Protein AF-A0A9D1A6Y8-F1 (afdb_monomer_lite)

Organism: NCBI:txid2840709

Sequence (270 aa):
MTCIKCGKEIPEGELFCASCSLNLQTEAEERLGTVRPPAPSGRMQKPVPVRRTPPQPMGPQVQANGGKRGLKTALVVVSLLLAASLGFLAWQYGNILVEKNRLRTQENNLLVRAEEADAMQQQIDDLTQELDDAEQLLAARAENIQQLEKQLSGSQSSQNQSEYDLSTAQGQLDQLTEENRQLLTMTEELEEQVEALEAEKKTLEEALLATKPYVEKANFMDDYVVFVEDDGTGLYHSYDCEHFTKSKFWAYSRRLAEANGYHPCPLCGN

Radius of gyration: 76.7 Å; chains: 1; bounding box: 152×42×202 Å

Foldseek 3Di:
DAAPVPRHDDPPPDNHDPVGVVVPVVVVVVPPDDDDDDDDDDDDDDDDDDDDDDDDDDDDDDDDDDDDDVPPVVVVVVVVVVVVVVVVVVVVVVVVVVVVVVVVVVVVVVVVVVVVVVVVVVVVVVVVVVVVVVVVVVVVVVVVVVVVVVVVVVVVVVVVVVVVVVVVVVVVVVVVVVVVVVVVVVVVVVVVVVVVVVVVVVVVVVVVVVCVVVVVVVVVCQVFKWKDAPPPPLETAGPPQPPPPVPHIDIDTPVVSVVVPGYYDPRRDD

Secondary structure (DSSP, 8-state):
-B-TTT--B--TT-SS-TTTGGGGSTTSSTTS--PPPPPPP----------------------------TTHHHHHHHHHHHHHHHHHHHHHHHHHHHHHHHHHHHHHHHHHHHHHHHHHHHHHHHHHHHHHHHHHHHHHHHHHHHHHHHHHHHHHHHHHHHHHHHHHHHHHHHHHHHHHHHHHHHHHHHHHHHHHHHHHHHHHHHHHHHHHHHHHHHHHHHHHEEEEESSSS-EEE-TT-TT---SSEEEEEHHHHHHTT-EE-TTS--

Structure (mmCIF, N/CA/C/O backbone):
data_AF-A0A9D1A6Y8-F1
#
_entry.id   AF-A0A9D1A6Y8-F1
#
loop_
_atom_site.group_PDB
_atom_site.id
_atom_site.type_symbol
_atom_site.label_atom_id
_atom_site.label_alt_id
_atom_site.label_comp_id
_atom_site.label_asym_id
_atom_site.label_entity_id
_atom_site.label_seq_id
_atom_site.pdbx_PDB_ins_code
_atom_site.Cartn_x
_atom_site.Cartn_y
_atom_site.Cartn_z
_atom_site.occupancy
_atom_site.B_iso_or_equiv
_atom_site.auth_seq_id
_atom_site.auth_comp_id
_atom_site.auth_asym_id
_atom_site.auth_atom_id
_atom_site.pdbx_PDB_model_num
ATOM 1 N N . MET A 1 1 ? 29.319 -0.675 -0.642 1.00 72.56 1 MET A N 1
ATOM 2 C CA . MET A 1 1 ? 28.903 -0.086 -1.941 1.00 72.56 1 MET A CA 1
ATOM 3 C C . MET A 1 1 ? 29.258 -1.065 -3.056 1.00 72.56 1 MET A C 1
ATOM 5 O O . MET A 1 1 ? 30.269 -1.747 -2.934 1.00 72.56 1 MET A O 1
ATOM 9 N N . THR A 1 2 ? 28.447 -1.183 -4.108 1.00 81.25 2 THR A N 1
ATOM 10 C CA . THR A 1 2 ? 28.694 -2.108 -5.233 1.00 81.25 2 THR A CA 1
ATOM 11 C C . THR A 1 2 ? 29.114 -1.356 -6.489 1.00 81.25 2 THR A C 1
ATOM 13 O O . THR A 1 2 ? 28.626 -0.261 -6.761 1.00 81.25 2 THR A O 1
ATOM 16 N N . CYS A 1 3 ? 29.995 -1.956 -7.286 1.00 84.00 3 CYS A N 1
ATOM 17 C CA . CYS A 1 3 ? 30.458 -1.391 -8.545 1.00 84.00 3 CYS A CA 1
ATOM 18 C C . CYS A 1 3 ? 29.301 -1.162 -9.513 1.00 84.00 3 CYS A C 1
ATOM 20 O O . CYS A 1 3 ? 28.639 -2.118 -9.907 1.00 84.00 3 CYS A O 1
ATOM 22 N N . ILE A 1 4 ? 29.141 0.069 -9.997 1.00 82.75 4 ILE A N 1
ATOM 23 C CA . ILE A 1 4 ? 28.090 0.421 -10.966 1.00 82.75 4 ILE A CA 1
ATOM 24 C C . ILE A 1 4 ? 28.231 -0.379 -12.274 1.00 82.75 4 ILE A C 1
ATOM 26 O O . ILE A 1 4 ? 27.243 -0.676 -12.936 1.00 82.75 4 ILE A O 1
ATOM 30 N N . LYS A 1 5 ? 29.459 -0.768 -12.642 1.00 77.44 5 LYS A N 1
ATOM 31 C CA . LYS A 1 5 ? 29.743 -1.440 -13.918 1.00 77.44 5 LYS A CA 1
ATOM 32 C C . LYS A 1 5 ? 29.666 -2.969 -13.858 1.00 77.44 5 LYS A C 1
ATOM 34 O O . LYS A 1 5 ? 29.402 -3.595 -14.876 1.00 77.44 5 LYS A O 1
ATOM 39 N N . CYS A 1 6 ? 29.931 -3.585 -12.704 1.00 84.25 6 CYS A N 1
ATOM 40 C CA . CYS A 1 6 ? 30.026 -5.051 -12.605 1.00 84.25 6 CYS A CA 1
ATOM 41 C C . CYS A 1 6 ? 29.417 -5.671 -11.338 1.00 84.25 6 CYS A C 1
ATOM 43 O O . CYS A 1 6 ? 29.507 -6.881 -11.158 1.00 84.25 6 CYS A O 1
ATOM 45 N N . GLY A 1 7 ? 28.844 -4.868 -10.439 1.00 79.75 7 GLY A N 1
ATOM 46 C CA . GLY A 1 7 ? 28.152 -5.340 -9.236 1.00 79.75 7 GLY A CA 1
ATOM 47 C C . GLY A 1 7 ? 29.036 -5.872 -8.101 1.00 79.75 7 GLY A C 1
ATOM 48 O O . GLY A 1 7 ? 28.505 -6.216 -7.053 1.00 79.75 7 GLY A O 1
ATOM 49 N N . LYS A 1 8 ? 30.368 -5.931 -8.254 1.00 84.50 8 LYS A N 1
ATOM 50 C CA . LYS A 1 8 ? 31.280 -6.389 -7.185 1.00 84.50 8 LYS A CA 1
ATOM 51 C C . LYS A 1 8 ? 31.321 -5.417 -6.002 1.00 84.50 8 LYS A C 1
ATOM 53 O O . LYS A 1 8 ? 31.232 -4.210 -6.212 1.00 84.50 8 LYS A O 1
ATOM 58 N N . GLU A 1 9 ? 31.500 -5.928 -4.785 1.00 79.88 9 GLU A N 1
ATOM 59 C CA . GLU A 1 9 ? 31.657 -5.107 -3.576 1.00 79.88 9 GLU A CA 1
ATOM 60 C C . GLU A 1 9 ? 32.962 -4.292 -3.610 1.00 79.88 9 GLU A C 1
ATOM 62 O O . GLU A 1 9 ? 34.019 -4.808 -3.978 1.00 79.88 9 GLU A O 1
ATOM 67 N N . ILE A 1 10 ? 32.872 -3.005 -3.255 1.00 83.19 10 ILE A N 1
ATOM 68 C CA . ILE A 1 10 ? 33.982 -2.040 -3.239 1.00 83.19 10 ILE A CA 1
ATOM 69 C C . ILE A 1 10 ? 34.050 -1.372 -1.850 1.00 83.19 10 ILE A C 1
ATOM 71 O O . ILE A 1 10 ? 32.989 -1.126 -1.254 1.00 83.19 10 ILE A O 1
ATOM 75 N N . PRO A 1 11 ? 35.260 -1.060 -1.331 1.00 76.69 11 PRO A N 1
ATOM 76 C CA . PRO A 1 11 ? 35.442 -0.232 -0.137 1.00 76.69 11 PRO A CA 1
ATOM 77 C C . PRO A 1 11 ? 34.700 1.113 -0.207 1.00 76.69 11 PRO A C 1
ATOM 79 O O . PRO A 1 11 ? 34.485 1.683 -1.279 1.00 76.69 11 PRO A O 1
ATOM 82 N N . GLU A 1 12 ? 34.285 1.619 0.957 1.00 57.88 12 GLU A N 1
ATOM 83 C CA . GLU A 1 12 ? 33.521 2.864 1.055 1.00 57.88 12 GLU A CA 1
ATOM 84 C C . GLU A 1 12 ? 34.327 4.062 0.536 1.00 57.88 12 GLU A C 1
ATOM 86 O O . GLU A 1 12 ? 35.437 4.324 0.993 1.00 57.88 12 GLU A O 1
ATOM 91 N N . GLY A 1 13 ? 33.753 4.783 -0.434 1.00 67.44 13 GLY A N 1
ATOM 92 C CA . GLY A 1 13 ? 34.361 5.959 -1.068 1.00 67.44 13 GLY A CA 1
ATOM 93 C C . GLY A 1 13 ? 34.680 5.803 -2.559 1.00 67.44 13 GLY A C 1
ATOM 94 O O . GLY A 1 13 ? 34.916 6.811 -3.220 1.00 67.44 13 GLY A O 1
ATOM 95 N N . GLU A 1 14 ? 34.627 4.590 -3.121 1.00 72.19 14 GLU A N 1
ATOM 96 C CA . GLU A 1 14 ? 34.902 4.349 -4.545 1.00 72.19 14 GLU A CA 1
ATOM 97 C C . GLU A 1 14 ? 33.660 3.888 -5.333 1.00 72.19 14 GLU A C 1
ATOM 99 O O . GLU A 1 14 ? 32.894 3.026 -4.905 1.00 72.19 14 GLU A O 1
ATOM 104 N N . LEU A 1 15 ? 33.468 4.472 -6.523 1.00 78.44 15 LEU A N 1
ATOM 105 C CA . LEU A 1 15 ? 32.332 4.204 -7.424 1.00 78.44 15 LEU A CA 1
ATOM 106 C C . LEU A 1 15 ? 32.574 3.001 -8.364 1.00 78.44 15 LEU A C 1
ATOM 108 O O . LEU A 1 15 ? 31.627 2.407 -8.890 1.00 78.44 15 LEU A O 1
ATOM 112 N N . PHE A 1 16 ? 33.839 2.622 -8.580 1.00 80.25 16 PHE A N 1
ATOM 113 C CA . PHE A 1 16 ? 34.255 1.571 -9.515 1.00 80.25 16 PHE A CA 1
ATOM 114 C C . PHE A 1 16 ? 35.294 0.642 -8.880 1.00 80.25 16 PHE A C 1
ATOM 116 O O . PHE A 1 16 ? 36.129 1.094 -8.111 1.00 80.25 16 PHE A O 1
ATOM 123 N N . CYS A 1 17 ? 35.267 -0.655 -9.208 1.00 82.00 17 CYS A N 1
ATOM 124 C CA . CYS A 1 17 ? 36.274 -1.597 -8.716 1.00 82.00 17 CYS A CA 1
ATOM 125 C C . CYS A 1 17 ? 37.598 -1.431 -9.479 1.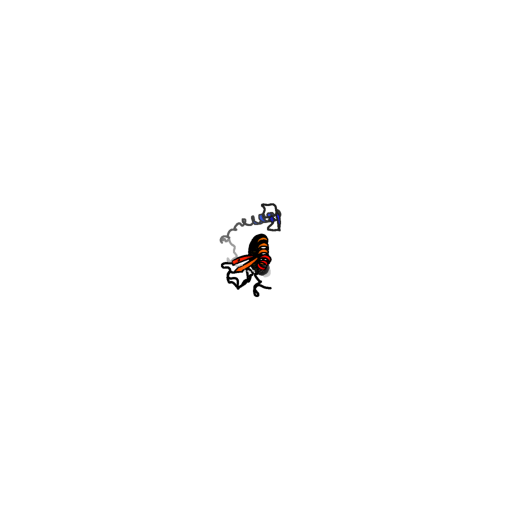00 82.00 17 CYS A C 1
ATOM 127 O O . CYS A 1 17 ? 37.599 -0.962 -10.619 1.00 82.00 17 CYS A O 1
ATOM 129 N N . ALA A 1 18 ? 38.705 -1.911 -8.906 1.00 76.25 18 ALA A N 1
ATOM 130 C CA . ALA A 1 18 ? 40.055 -1.784 -9.475 1.00 76.25 18 ALA A CA 1
ATOM 131 C C . ALA A 1 18 ? 40.195 -2.267 -10.937 1.00 76.25 18 ALA A C 1
ATOM 133 O O . ALA A 1 18 ? 41.008 -1.749 -11.692 1.00 76.25 18 ALA A O 1
ATOM 134 N N . SER A 1 19 ? 39.391 -3.245 -11.365 1.00 72.25 19 SER A N 1
ATOM 135 C CA . SER A 1 19 ? 39.379 -3.716 -12.757 1.00 72.25 19 SER A CA 1
ATOM 136 C C . SER A 1 19 ? 38.554 -2.838 -13.703 1.00 72.25 19 SER A C 1
ATOM 138 O O . SER A 1 19 ? 38.794 -2.839 -14.904 1.00 72.25 19 SER A O 1
ATOM 140 N N . CYS A 1 20 ? 37.560 -2.109 -13.189 1.00 76.38 20 CYS A N 1
ATOM 141 C CA . CYS A 1 20 ? 36.699 -1.237 -13.989 1.00 76.38 20 CYS A CA 1
ATOM 142 C C . CYS A 1 20 ? 37.224 0.203 -14.071 1.00 76.38 20 CYS A C 1
ATOM 144 O O . CYS A 1 20 ? 36.849 0.908 -15.005 1.00 76.38 20 CYS A O 1
ATOM 146 N N . SER A 1 21 ? 38.081 0.629 -13.136 1.00 69.75 21 SER A N 1
ATOM 147 C CA . SER A 1 21 ? 38.689 1.967 -13.116 1.00 69.75 21 SER A CA 1
ATOM 148 C C . SER A 1 21 ? 39.774 2.168 -14.184 1.00 69.75 21 SER A C 1
ATOM 150 O O . SER A 1 21 ? 40.004 3.295 -14.612 1.00 69.75 21 SER A O 1
ATOM 152 N N . LEU A 1 22 ? 40.394 1.086 -14.669 1.00 63.50 22 LEU A N 1
ATOM 153 C CA . LEU A 1 22 ? 41.470 1.128 -15.671 1.00 63.50 22 LEU A CA 1
ATOM 154 C C . LEU A 1 22 ? 40.996 1.491 -17.090 1.00 63.50 22 LEU A C 1
ATOM 156 O O . LEU A 1 22 ? 41.785 2.002 -17.876 1.00 63.50 22 LEU A O 1
ATOM 160 N N . ASN A 1 23 ? 39.713 1.297 -17.415 1.00 54.09 23 ASN A N 1
ATOM 161 C CA . ASN A 1 23 ? 39.194 1.564 -18.765 1.00 54.09 23 ASN A CA 1
ATOM 162 C C . ASN A 1 23 ? 38.826 3.034 -19.023 1.00 54.09 23 ASN A C 1
ATOM 164 O O . ASN A 1 23 ? 38.431 3.355 -20.137 1.00 54.09 23 ASN A O 1
ATOM 168 N N . LEU A 1 24 ? 38.934 3.920 -18.026 1.00 54.88 24 LEU A N 1
ATOM 169 C CA . LEU A 1 24 ? 38.580 5.336 -18.192 1.00 54.88 24 LEU A CA 1
ATOM 170 C C . LEU A 1 24 ? 39.755 6.195 -18.693 1.00 54.88 24 LEU A C 1
ATOM 172 O O . LEU A 1 24 ? 39.541 7.289 -19.204 1.00 54.88 24 LEU A O 1
ATOM 176 N N . GLN A 1 25 ? 40.999 5.720 -18.559 1.00 46.22 25 GLN A N 1
ATOM 177 C CA . GLN A 1 25 ? 42.181 6.508 -18.936 1.00 46.22 25 GLN A CA 1
ATOM 178 C C . GLN A 1 25 ? 42.476 6.482 -20.442 1.00 46.22 25 GLN A C 1
ATOM 180 O O . GLN A 1 25 ? 43.056 7.429 -20.960 1.00 46.22 25 GLN A O 1
ATOM 185 N N . THR A 1 26 ? 42.019 5.461 -21.168 1.00 42.62 26 THR A N 1
ATOM 186 C CA . THR A 1 26 ? 42.240 5.336 -22.619 1.00 42.62 26 THR A CA 1
ATOM 187 C C . THR A 1 26 ? 41.384 6.281 -23.468 1.00 42.62 26 THR A C 1
ATOM 189 O O . THR A 1 26 ? 41.735 6.543 -24.610 1.00 42.62 26 THR A O 1
ATOM 192 N N . GLU A 1 27 ? 40.302 6.848 -22.929 1.00 45.50 27 GLU A N 1
ATOM 193 C CA . GLU A 1 27 ? 39.380 7.706 -23.697 1.00 45.50 27 GLU A CA 1
ATOM 194 C C . GLU A 1 27 ? 39.743 9.206 -23.640 1.00 45.50 27 GLU A C 1
ATOM 196 O O . GLU A 1 27 ? 39.161 10.020 -24.361 1.00 45.50 27 GLU A O 1
ATOM 201 N N . ALA A 1 28 ? 40.717 9.594 -22.805 1.00 42.94 28 ALA A N 1
ATOM 202 C CA . ALA A 1 28 ? 41.120 10.991 -22.615 1.00 42.94 28 ALA A CA 1
ATOM 203 C C . ALA A 1 28 ? 42.283 11.444 -23.523 1.00 42.94 28 ALA A C 1
ATOM 205 O O . ALA A 1 28 ? 42.447 12.645 -23.738 1.00 42.94 28 ALA A O 1
ATOM 206 N N . GLU A 1 29 ? 43.062 10.519 -24.093 1.00 43.41 29 GLU A N 1
ATOM 207 C CA . GLU A 1 29 ? 44.228 10.845 -24.936 1.00 43.41 29 GLU A CA 1
ATOM 208 C C . GLU A 1 29 ? 43.894 10.991 -26.434 1.00 43.41 29 GLU A C 1
ATOM 210 O O . GLU A 1 29 ? 44.663 11.582 -27.188 1.00 43.41 29 GLU A O 1
ATOM 215 N N . GLU A 1 30 ? 42.707 10.557 -26.871 1.00 42.97 30 GLU A N 1
ATOM 216 C CA . GLU A 1 30 ? 42.299 10.616 -28.286 1.00 42.97 30 GLU A CA 1
ATOM 217 C C . GLU A 1 30 ? 41.628 11.949 -28.682 1.00 42.97 30 GLU A C 1
ATOM 219 O O . GLU A 1 30 ? 41.371 12.212 -29.855 1.00 42.97 30 GLU A O 1
ATOM 224 N N . ARG A 1 31 ? 41.372 12.852 -27.721 1.00 43.22 31 ARG A N 1
ATOM 225 C CA . ARG A 1 31 ? 40.643 14.115 -27.963 1.00 43.22 31 ARG A CA 1
ATOM 226 C C . ARG A 1 31 ? 41.502 15.377 -28.098 1.00 43.22 31 ARG A C 1
ATOM 228 O O . ARG A 1 31 ? 40.950 16.476 -28.080 1.00 43.22 31 ARG A O 1
ATOM 235 N N . LEU A 1 32 ? 42.822 15.265 -28.276 1.00 45.09 32 LEU A N 1
ATOM 236 C CA . LEU A 1 32 ? 43.685 16.449 -28.464 1.00 45.09 32 LEU A CA 1
ATOM 237 C C . LEU A 1 32 ? 44.792 16.330 -29.524 1.00 45.09 32 LEU A C 1
ATOM 239 O O . LEU A 1 32 ? 45.680 17.180 -29.584 1.00 45.09 32 LEU A O 1
ATOM 243 N N . GLY A 1 33 ? 44.714 15.344 -30.417 1.00 42.31 33 GLY A N 1
ATOM 244 C CA . GLY A 1 33 ? 45.694 15.156 -31.486 1.00 42.31 33 GLY A CA 1
ATOM 245 C C . GLY A 1 33 ? 45.064 15.057 -32.868 1.00 42.31 33 GLY A C 1
ATOM 246 O O . GLY A 1 33 ? 44.920 13.963 -33.395 1.00 42.31 33 GLY A O 1
ATOM 247 N N . THR A 1 34 ? 44.742 16.181 -33.512 1.00 38.50 34 THR A N 1
ATOM 248 C CA . THR A 1 34 ? 44.677 16.195 -34.985 1.00 38.50 34 THR A CA 1
ATOM 249 C C . THR A 1 34 ? 45.055 17.560 -35.545 1.00 38.50 34 THR A C 1
ATOM 251 O O . THR A 1 34 ? 44.300 18.530 -35.573 1.00 38.50 34 THR A O 1
ATOM 254 N N . VAL A 1 35 ? 46.315 17.599 -35.964 1.00 41.66 35 VAL A N 1
ATOM 255 C CA . VAL A 1 35 ? 46.981 18.646 -36.725 1.00 41.66 35 VAL A CA 1
ATOM 256 C C . VAL A 1 35 ? 46.295 18.808 -38.085 1.00 41.66 35 VAL A C 1
ATOM 258 O O . VAL A 1 35 ? 46.087 17.846 -38.818 1.00 41.66 35 VAL A O 1
ATOM 261 N N . ARG A 1 36 ? 45.970 20.054 -38.428 1.00 44.84 36 ARG A N 1
ATOM 262 C CA . ARG A 1 36 ? 45.424 20.488 -39.720 1.00 44.84 36 ARG A CA 1
ATOM 263 C C . ARG A 1 36 ? 46.500 20.393 -40.821 1.00 44.84 36 ARG A C 1
ATOM 265 O O . ARG A 1 36 ? 47.538 21.037 -40.660 1.00 44.84 36 ARG A O 1
ATOM 272 N N . PRO A 1 37 ? 46.283 19.692 -41.950 1.00 48.97 37 PRO A N 1
ATOM 273 C CA . PRO A 1 37 ? 47.176 19.797 -43.102 1.00 48.97 37 PRO A CA 1
ATOM 274 C C . PRO A 1 37 ? 46.839 21.037 -43.962 1.00 48.97 37 PRO A C 1
ATOM 276 O O . PRO A 1 37 ? 45.685 21.485 -43.981 1.00 48.97 37 PRO A O 1
ATOM 279 N N . PRO A 1 38 ? 47.829 21.643 -44.649 1.00 49.75 38 PRO A N 1
ATOM 280 C CA . PRO A 1 38 ? 47.650 22.892 -45.381 1.00 49.75 38 PRO A CA 1
ATOM 281 C C . PRO A 1 38 ? 47.111 22.678 -46.805 1.00 49.75 38 PRO A C 1
ATOM 283 O O . PRO A 1 38 ? 47.282 21.627 -47.417 1.00 49.75 38 PRO A O 1
ATOM 286 N N . ALA A 1 39 ? 46.475 23.727 -47.331 1.00 48.09 39 ALA A N 1
ATOM 287 C CA . ALA A 1 39 ? 45.922 23.804 -48.681 1.00 48.09 39 ALA A CA 1
ATOM 288 C C . ALA A 1 39 ? 47.003 23.705 -49.781 1.00 48.09 39 ALA A C 1
ATOM 290 O O . ALA A 1 39 ? 48.105 24.228 -49.592 1.00 48.09 39 ALA A O 1
ATOM 291 N N . PRO A 1 40 ? 46.698 23.130 -50.961 1.00 49.47 40 PRO A N 1
ATOM 292 C CA . PRO A 1 40 ? 47.615 23.163 -52.090 1.00 49.47 40 PRO A CA 1
ATOM 293 C C . PRO A 1 40 ? 47.524 24.486 -52.865 1.00 49.47 40 PRO A C 1
ATOM 295 O O . PRO A 1 40 ? 46.464 24.936 -53.305 1.00 49.47 40 PRO A O 1
ATOM 298 N N . SER A 1 41 ? 48.696 25.089 -53.031 1.00 44.81 41 SER A N 1
ATOM 299 C CA . SER A 1 41 ? 48.961 26.341 -53.728 1.00 44.81 41 SER A CA 1
ATOM 300 C C . SER A 1 41 ? 48.949 26.196 -55.255 1.00 44.81 41 SER A C 1
ATOM 302 O O . SER A 1 41 ? 49.571 25.302 -55.817 1.00 44.81 41 SER A O 1
ATOM 304 N N . GLY A 1 42 ? 48.277 27.149 -55.904 1.00 34.78 42 GLY A N 1
ATOM 305 C CA . GLY A 1 42 ? 48.742 27.946 -57.050 1.00 34.78 42 GLY A CA 1
ATOM 306 C C . GLY A 1 42 ? 49.591 27.313 -58.166 1.00 34.78 42 GLY A C 1
ATOM 307 O O . GLY A 1 42 ? 50.754 26.972 -57.989 1.00 34.78 42 GLY A O 1
ATOM 308 N N . ARG A 1 43 ? 49.016 27.346 -59.376 1.00 43.31 43 ARG A N 1
ATOM 309 C CA . ARG A 1 43 ? 49.659 27.217 -60.699 1.00 43.31 43 ARG A CA 1
ATOM 310 C C . ARG A 1 43 ? 50.839 28.182 -60.938 1.00 43.31 43 ARG A C 1
ATOM 312 O O . ARG A 1 43 ? 50.878 29.274 -60.384 1.00 43.31 43 ARG A O 1
ATOM 319 N N . MET A 1 44 ? 51.603 27.820 -61.986 1.00 36.41 44 MET A N 1
ATOM 320 C CA . MET A 1 44 ? 52.663 28.524 -62.750 1.00 36.41 44 MET A CA 1
ATOM 321 C C . MET A 1 44 ? 54.061 27.990 -62.383 1.00 36.41 44 MET A C 1
ATOM 323 O O . MET A 1 44 ? 54.393 27.900 -61.215 1.00 36.41 44 MET A O 1
ATOM 327 N N . GLN A 1 45 ? 54.930 27.586 -63.319 1.00 36.72 45 GLN A N 1
ATOM 328 C CA . GLN A 1 45 ? 55.498 28.406 -64.397 1.00 36.72 45 GLN A CA 1
ATOM 329 C C . GLN A 1 45 ? 56.066 27.571 -65.582 1.00 36.72 45 GLN A C 1
ATOM 331 O O . GLN A 1 45 ? 56.420 26.405 -65.445 1.00 36.72 45 GLN A O 1
ATOM 336 N N . LYS A 1 46 ? 56.151 28.250 -66.740 1.00 40.41 46 LYS A N 1
ATOM 337 C CA . LYS A 1 46 ? 56.938 28.015 -67.987 1.00 40.41 46 LYS A CA 1
ATOM 338 C C . LYS A 1 46 ? 58.426 27.660 -67.691 1.00 40.41 46 LYS A C 1
ATOM 340 O O . LYS A 1 46 ? 58.853 28.066 -66.615 1.00 40.41 46 LYS A O 1
ATOM 345 N N . PRO A 1 47 ? 59.265 27.058 -68.590 1.00 39.56 47 PRO A N 1
ATOM 346 C CA . PRO A 1 47 ? 59.562 27.582 -69.942 1.00 39.56 47 PRO A CA 1
ATOM 347 C C . PRO A 1 47 ? 60.038 26.594 -71.052 1.00 39.56 47 PRO A C 1
ATOM 349 O O . PRO A 1 47 ? 60.255 25.406 -70.858 1.00 39.56 47 PRO A O 1
ATOM 352 N N . VAL A 1 48 ? 60.188 27.173 -72.250 1.00 42.62 48 VAL A N 1
ATOM 353 C CA . VAL A 1 48 ? 60.799 26.691 -73.515 1.00 42.62 48 VAL A CA 1
ATOM 354 C C . VAL A 1 48 ? 62.268 26.252 -73.302 1.00 42.62 48 VAL A C 1
ATOM 356 O O . VAL A 1 48 ? 62.923 26.857 -72.453 1.00 42.62 48 VAL A O 1
ATOM 359 N N . PRO A 1 49 ? 62.835 25.273 -74.056 1.00 44.47 49 PRO A N 1
ATOM 360 C CA . PRO A 1 49 ? 63.796 25.662 -75.108 1.00 44.47 49 PRO A CA 1
ATOM 361 C C . PRO A 1 49 ? 63.922 24.739 -76.361 1.00 44.47 49 PRO A C 1
ATOM 363 O O . PRO A 1 49 ? 64.039 23.527 -76.272 1.00 44.47 49 PRO A O 1
ATOM 366 N N . VAL A 1 50 ? 64.033 25.392 -77.532 1.00 34.97 50 VAL A N 1
ATOM 367 C CA . VAL A 1 50 ? 65.171 25.307 -78.491 1.00 34.97 50 VAL A CA 1
ATOM 368 C C . VAL A 1 50 ? 65.365 24.043 -79.375 1.00 34.97 50 VAL A C 1
ATOM 370 O O . VAL A 1 50 ? 65.972 23.061 -78.978 1.00 34.97 50 VAL A O 1
ATOM 373 N N . ARG A 1 51 ? 65.063 24.249 -80.677 1.00 31.31 51 ARG A N 1
ATOM 374 C CA . ARG A 1 51 ? 65.945 24.079 -81.872 1.00 31.31 51 ARG A CA 1
ATOM 375 C C . ARG A 1 51 ? 66.324 22.654 -82.328 1.00 31.31 51 ARG A C 1
ATOM 377 O O . ARG A 1 51 ? 67.073 21.961 -81.656 1.00 31.31 51 ARG A O 1
ATOM 384 N N . ARG A 1 52 ? 66.044 22.349 -83.605 1.00 32.84 52 ARG A N 1
ATOM 385 C CA . ARG A 1 52 ? 67.004 22.373 -84.744 1.00 32.84 52 ARG A CA 1
ATOM 386 C C . ARG A 1 52 ? 66.337 21.834 -86.025 1.00 32.84 52 ARG A C 1
ATOM 388 O O . ARG A 1 52 ? 65.929 20.686 -86.089 1.00 32.84 52 ARG A O 1
ATOM 395 N N . THR A 1 53 ? 66.257 22.692 -87.039 1.00 37.41 53 THR A N 1
ATOM 396 C CA . THR A 1 53 ? 66.242 22.351 -88.479 1.00 37.41 53 THR A CA 1
ATOM 397 C C . THR A 1 53 ? 67.652 21.867 -88.910 1.00 37.41 53 THR A C 1
ATOM 399 O O . THR A 1 53 ? 68.548 21.934 -88.058 1.00 37.41 53 THR A O 1
ATOM 402 N N . PRO A 1 54 ? 67.957 21.466 -90.175 1.00 47.34 54 PRO A N 1
ATOM 403 C CA . PRO A 1 54 ? 67.173 21.474 -91.433 1.00 47.34 54 PRO A CA 1
ATOM 404 C C . PRO A 1 54 ? 67.339 20.147 -92.257 1.00 47.34 54 PRO A C 1
ATOM 406 O O . PRO A 1 54 ? 67.855 19.182 -91.692 1.00 47.34 54 PRO A O 1
ATOM 409 N N . PRO A 1 55 ? 66.929 20.036 -93.552 1.00 40.44 55 PRO A N 1
ATOM 410 C CA . PRO A 1 55 ? 67.730 20.606 -94.657 1.00 40.44 55 PRO A CA 1
ATOM 411 C C . PRO A 1 55 ? 66.975 21.178 -95.891 1.00 40.44 55 PRO A C 1
ATOM 413 O O . PRO A 1 55 ? 65.994 20.611 -96.354 1.00 40.44 55 PRO A O 1
ATOM 416 N N . GLN A 1 56 ? 67.621 22.209 -96.475 1.00 45.69 56 GLN A N 1
ATOM 417 C CA . GLN A 1 56 ? 67.841 22.498 -97.918 1.00 45.69 56 GLN A CA 1
ATOM 418 C C . GLN A 1 56 ? 66.664 23.045 -98.764 1.00 45.69 56 GLN A C 1
ATOM 420 O O . GLN A 1 56 ? 65.526 22.699 -98.470 1.00 45.69 56 GLN A O 1
ATOM 425 N N . PRO A 1 57 ? 66.890 23.891 -99.812 1.00 48.75 57 PRO A N 1
ATOM 426 C CA . PRO A 1 57 ? 67.953 23.730 -100.824 1.00 48.75 57 PRO A CA 1
ATOM 427 C C . PRO A 1 57 ? 68.531 25.021 -101.470 1.00 48.75 57 PRO A C 1
ATOM 429 O O . PRO A 1 57 ? 68.168 26.136 -101.120 1.00 48.75 57 PRO A O 1
ATOM 432 N N . MET A 1 58 ? 69.387 24.796 -102.478 1.00 30.75 58 MET A N 1
ATOM 433 C CA . MET A 1 58 ? 69.717 25.634 -103.650 1.00 30.75 58 MET A CA 1
ATOM 434 C C . MET A 1 58 ? 71.153 26.162 -103.737 1.00 30.75 58 MET A C 1
ATOM 436 O O . MET A 1 58 ? 71.599 26.989 -102.951 1.00 30.75 58 MET A O 1
ATOM 440 N N . GLY A 1 59 ? 71.824 25.743 -104.812 1.00 31.81 59 GLY A N 1
ATOM 441 C CA . GLY A 1 59 ? 72.971 26.431 -105.396 1.00 31.81 59 GLY A CA 1
ATOM 442 C C . GLY A 1 59 ? 73.681 25.557 -106.440 1.00 31.81 59 GLY A C 1
ATOM 443 O O . GLY A 1 59 ? 73.892 24.388 -106.142 1.00 31.81 59 GLY A O 1
ATOM 444 N N . PRO A 1 60 ? 73.990 26.044 -107.658 1.00 47.56 6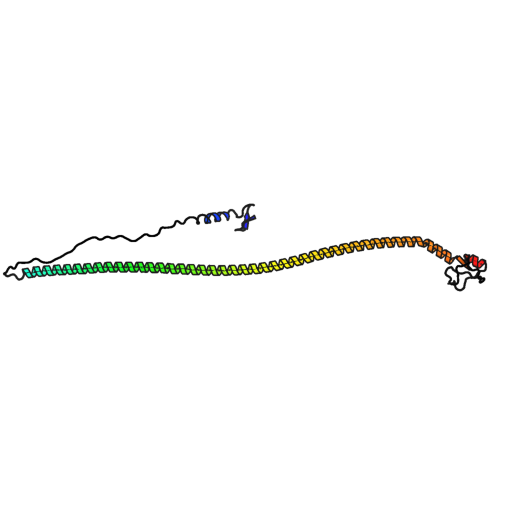0 PRO A N 1
ATOM 445 C CA . PRO A 1 60 ? 73.878 25.247 -108.883 1.00 47.56 60 PRO A CA 1
ATOM 446 C C . PRO A 1 60 ? 75.199 25.053 -109.656 1.00 47.56 60 PRO A C 1
ATOM 448 O O . PRO A 1 60 ? 76.245 25.570 -109.281 1.00 47.56 60 PRO A O 1
ATOM 451 N N . GLN A 1 61 ? 75.053 24.406 -110.822 1.00 36.62 61 GLN A N 1
ATOM 452 C CA . GLN A 1 61 ? 76.027 24.200 -111.907 1.00 36.62 61 GLN A CA 1
ATOM 453 C C . GLN A 1 61 ? 77.047 23.072 -111.648 1.00 36.62 61 GLN A C 1
ATOM 455 O O . GLN A 1 61 ? 77.442 22.825 -110.523 1.00 36.62 61 GLN A O 1
ATOM 460 N N . VAL A 1 62 ? 77.486 22.275 -112.624 1.00 40.31 62 VAL A N 1
ATOM 461 C CA . VAL A 1 62 ? 77.949 22.615 -113.975 1.00 40.31 62 VAL A CA 1
ATOM 462 C C . VAL A 1 62 ? 77.781 21.399 -114.899 1.00 40.31 62 VAL A C 1
ATOM 464 O O . VAL A 1 62 ? 77.980 20.252 -114.503 1.00 40.31 62 VAL A O 1
ATOM 467 N N . GLN A 1 63 ? 77.418 21.683 -116.149 1.00 49.03 63 GLN A N 1
ATOM 468 C CA . GLN A 1 63 ? 77.402 20.768 -117.289 1.00 49.03 63 GLN A CA 1
ATOM 469 C C . GLN A 1 63 ? 78.823 20.299 -117.635 1.00 49.03 63 GLN A C 1
ATOM 471 O O . GLN A 1 63 ? 79.718 21.126 -117.788 1.00 49.03 63 GLN A O 1
ATOM 476 N N . ALA A 1 64 ? 79.023 19.004 -117.879 1.00 36.56 64 ALA A N 1
ATOM 477 C CA . ALA A 1 64 ? 80.170 18.549 -118.658 1.00 36.56 64 ALA A CA 1
ATOM 478 C C . ALA A 1 64 ? 79.796 17.341 -119.518 1.00 36.56 64 ALA A C 1
ATOM 480 O O . ALA A 1 64 ? 79.300 16.317 -119.051 1.00 36.56 64 ALA A O 1
ATOM 481 N N . ASN A 1 65 ? 80.019 17.542 -120.809 1.00 38.06 65 ASN A N 1
ATOM 482 C CA . ASN A 1 65 ? 79.728 16.658 -121.915 1.00 38.06 65 ASN A CA 1
ATOM 483 C C . ASN A 1 65 ? 80.486 15.327 -121.860 1.00 38.06 65 ASN A C 1
ATOM 485 O O . ASN A 1 65 ? 81.650 15.267 -121.486 1.00 38.06 65 ASN A O 1
ATOM 489 N N . GLY A 1 66 ? 79.827 14.312 -122.423 1.00 35.56 66 GLY A N 1
ATOM 490 C CA . GLY A 1 66 ? 80.405 13.504 -123.495 1.00 35.56 66 GLY A CA 1
ATOM 491 C C . GLY A 1 66 ? 81.467 12.481 -123.106 1.00 35.56 66 GLY A C 1
ATOM 492 O O . GLY A 1 66 ? 82.644 12.795 -122.994 1.00 35.56 66 GLY A O 1
ATOM 493 N N . GLY A 1 67 ? 81.077 11.204 -123.094 1.00 41.38 67 GLY A N 1
ATOM 494 C CA . GLY A 1 67 ? 82.043 10.134 -123.340 1.00 41.38 67 GLY A CA 1
ATOM 495 C C . GLY A 1 67 ? 81.740 8.811 -122.658 1.00 41.38 67 GLY A C 1
ATOM 496 O O . GLY A 1 67 ? 82.275 8.526 -121.596 1.00 41.38 67 GLY A O 1
ATOM 497 N N . LYS A 1 68 ? 80.925 7.987 -123.328 1.00 53.31 68 LYS A N 1
ATOM 498 C CA . LYS A 1 68 ? 80.956 6.510 -123.335 1.00 53.31 68 LYS A CA 1
ATOM 499 C C . LYS A 1 68 ? 81.363 5.836 -122.011 1.00 53.31 68 LYS A C 1
ATOM 501 O O . LYS A 1 68 ? 82.549 5.613 -121.803 1.00 53.31 68 LYS A O 1
ATOM 506 N N . ARG A 1 69 ? 80.390 5.408 -121.189 1.00 50.97 69 ARG A N 1
ATOM 507 C CA . ARG A 1 69 ? 80.455 4.216 -120.295 1.00 50.97 69 ARG A CA 1
ATOM 508 C C . ARG A 1 69 ? 79.146 4.070 -119.499 1.00 50.97 69 ARG A C 1
ATOM 510 O O . ARG A 1 69 ? 79.104 4.322 -118.298 1.00 50.97 69 ARG A O 1
ATOM 517 N N . GLY A 1 70 ? 78.082 3.623 -120.171 1.00 55.59 70 GLY A N 1
ATOM 518 C CA . GLY A 1 70 ? 76.730 3.429 -119.612 1.00 55.59 70 GLY A CA 1
ATOM 519 C C . GLY A 1 70 ? 76.590 2.407 -118.471 1.00 55.59 70 GLY A C 1
ATOM 520 O O . GLY A 1 70 ? 75.477 2.136 -118.047 1.00 55.59 70 GLY A O 1
ATOM 521 N N . LEU A 1 71 ? 77.692 1.859 -117.948 1.00 60.28 71 LEU A N 1
ATOM 522 C CA . LEU A 1 71 ? 77.675 0.906 -116.836 1.00 60.28 71 LEU A CA 1
ATOM 523 C C . LEU A 1 71 ? 78.033 1.549 -115.479 1.00 60.28 71 LEU A C 1
ATOM 525 O O . LEU A 1 71 ? 77.522 1.116 -114.454 1.00 60.28 71 LEU A O 1
ATOM 529 N N . LYS A 1 72 ? 78.880 2.595 -115.437 1.00 58.53 72 LYS A N 1
ATOM 530 C CA . LYS A 1 72 ? 79.368 3.170 -114.160 1.00 58.53 72 LYS A CA 1
ATOM 531 C C . LYS A 1 72 ? 78.380 4.147 -113.514 1.00 58.53 72 LYS A C 1
ATOM 533 O O . LYS A 1 72 ? 78.212 4.122 -112.301 1.00 58.53 72 LYS A O 1
ATOM 538 N N . THR A 1 73 ? 77.698 4.974 -114.306 1.00 64.50 73 THR A N 1
ATOM 539 C CA . THR A 1 73 ? 76.645 5.888 -113.821 1.00 64.50 73 THR A CA 1
ATOM 540 C C . THR A 1 73 ? 75.408 5.129 -113.352 1.00 64.50 73 THR A C 1
ATOM 542 O O . THR A 1 73 ? 74.858 5.458 -112.307 1.00 64.50 73 THR A O 1
ATOM 545 N N . ALA A 1 74 ? 75.026 4.065 -114.064 1.00 66.75 74 ALA A N 1
ATOM 546 C CA . ALA A 1 74 ? 73.943 3.178 -113.648 1.00 66.75 74 ALA A CA 1
ATOM 547 C C . ALA A 1 74 ? 74.219 2.548 -112.269 1.00 66.75 74 ALA A C 1
ATOM 549 O O . ALA A 1 74 ? 73.334 2.524 -111.423 1.00 66.75 74 ALA A O 1
ATOM 550 N N . LEU A 1 75 ? 75.460 2.124 -112.001 1.00 75.31 75 LEU A N 1
ATOM 551 C CA . LEU A 1 75 ? 75.837 1.485 -110.735 1.00 75.31 75 LEU A CA 1
ATOM 552 C C . LEU A 1 75 ? 75.789 2.458 -109.539 1.00 75.31 75 LEU A C 1
ATOM 554 O O . LEU A 1 75 ? 75.289 2.101 -108.475 1.00 75.31 75 LEU A O 1
ATOM 558 N N . VAL A 1 76 ? 76.225 3.710 -109.720 1.00 76.88 76 VAL A N 1
ATOM 559 C CA . VAL A 1 76 ? 76.143 4.756 -108.677 1.00 76.88 76 VAL A CA 1
ATOM 560 C C . VAL A 1 76 ? 74.691 5.152 -108.387 1.00 76.88 76 VAL A C 1
ATOM 562 O O . VAL A 1 76 ? 74.311 5.283 -107.225 1.00 76.88 76 VAL A O 1
ATOM 565 N N . VAL A 1 77 ? 73.860 5.292 -109.425 1.00 78.00 77 VAL A N 1
ATOM 566 C CA . VAL A 1 77 ? 72.431 5.611 -109.268 1.00 78.00 77 VAL A CA 1
ATOM 567 C C . VAL A 1 77 ? 71.689 4.468 -108.568 1.00 78.00 77 VAL A C 1
ATOM 569 O O . VAL A 1 77 ? 70.919 4.725 -107.646 1.00 78.00 77 VAL A O 1
ATOM 572 N N . VAL A 1 78 ? 71.969 3.210 -108.925 1.00 80.00 78 VAL A N 1
ATOM 573 C CA . VAL A 1 78 ? 71.401 2.033 -108.243 1.00 80.00 78 VAL A CA 1
ATOM 574 C C . VAL A 1 78 ? 71.846 1.969 -106.778 1.00 80.00 78 VAL A C 1
ATOM 576 O O . VAL A 1 78 ? 71.018 1.721 -105.908 1.00 80.00 78 VAL A O 1
ATOM 579 N N . SER A 1 79 ? 73.113 2.262 -106.468 1.00 81.00 79 SER A N 1
ATOM 580 C CA . SER A 1 79 ? 73.604 2.303 -105.082 1.00 81.00 79 SER A CA 1
ATOM 581 C C . SER A 1 79 ? 72.939 3.400 -104.242 1.00 81.00 79 SER A C 1
ATOM 583 O O . SER A 1 79 ? 72.652 3.173 -103.068 1.00 81.00 79 SER A O 1
ATOM 585 N N . LEU A 1 80 ? 72.690 4.580 -104.816 1.00 82.44 80 LEU A N 1
ATOM 586 C CA . LEU A 1 80 ? 72.001 5.679 -104.131 1.00 82.44 80 LEU A CA 1
ATOM 587 C C . LEU A 1 80 ? 70.514 5.379 -103.921 1.00 82.44 80 LEU A C 1
ATOM 589 O O . LEU A 1 80 ? 69.988 5.658 -102.847 1.00 82.44 80 LEU A O 1
ATOM 593 N N . LEU A 1 81 ? 69.852 4.765 -104.906 1.00 83.56 81 LEU A N 1
ATOM 594 C CA . LEU A 1 81 ? 68.470 4.299 -104.768 1.00 83.56 81 LEU A CA 1
ATOM 595 C C . LEU A 1 81 ? 68.351 3.201 -103.707 1.00 83.56 81 LEU A C 1
ATOM 597 O O . LEU A 1 81 ? 67.431 3.243 -102.895 1.00 83.56 81 LEU A O 1
ATOM 601 N N . LEU A 1 82 ? 69.307 2.269 -103.653 1.00 82.81 82 LEU A N 1
ATOM 602 C CA . LEU A 1 82 ? 69.364 1.255 -102.601 1.00 82.81 82 LEU A CA 1
ATOM 603 C C . LEU A 1 82 ? 69.562 1.897 -101.222 1.00 82.81 82 LEU A C 1
ATOM 605 O O . LEU A 1 82 ? 68.791 1.607 -100.314 1.00 82.81 82 LEU A O 1
ATOM 609 N N . ALA A 1 83 ? 70.506 2.828 -101.065 1.00 83.88 83 ALA A N 1
ATOM 610 C CA . ALA A 1 83 ? 70.716 3.533 -99.798 1.00 83.88 83 ALA A CA 1
ATOM 611 C C . ALA A 1 83 ? 69.490 4.360 -99.364 1.00 83.88 83 ALA A C 1
ATOM 613 O O . ALA A 1 83 ? 69.112 4.332 -98.194 1.00 83.88 83 ALA A O 1
ATOM 614 N N . ALA A 1 84 ? 68.827 5.044 -100.301 1.00 84.12 84 ALA A N 1
ATOM 615 C CA . ALA A 1 84 ? 67.592 5.779 -100.036 1.00 84.12 84 ALA A CA 1
ATOM 616 C C . ALA A 1 84 ? 66.435 4.840 -99.659 1.00 84.12 84 ALA A C 1
ATOM 618 O O . ALA A 1 84 ? 65.693 5.136 -98.726 1.00 84.12 84 ALA A O 1
ATOM 619 N N . SER A 1 85 ? 66.308 3.685 -100.323 1.00 84.94 85 SER A N 1
ATOM 620 C CA . SER A 1 85 ? 65.298 2.674 -99.989 1.00 84.94 85 SER A CA 1
ATOM 621 C C . SER A 1 85 ? 65.535 2.055 -98.608 1.00 84.94 85 SER A C 1
ATOM 623 O O . SER A 1 85 ? 64.591 1.897 -97.840 1.00 84.94 85 SER A O 1
ATOM 625 N N . LEU A 1 86 ? 66.793 1.795 -98.239 1.00 86.12 86 LEU A N 1
ATOM 626 C CA . LEU A 1 86 ? 67.167 1.298 -96.915 1.00 86.12 86 LEU A CA 1
ATOM 627 C C . LEU A 1 86 ? 66.937 2.355 -95.829 1.00 86.12 86 LEU A C 1
ATOM 629 O O . LEU A 1 86 ? 66.433 2.025 -94.761 1.00 86.12 86 LEU A O 1
ATOM 633 N N . GLY A 1 87 ? 67.245 3.625 -96.106 1.00 83.62 87 GLY A N 1
ATOM 634 C CA . GLY A 1 87 ? 66.941 4.740 -95.208 1.00 83.62 87 GLY A CA 1
ATOM 635 C C . GLY A 1 87 ? 65.437 4.954 -95.024 1.00 83.62 87 GLY A C 1
ATOM 636 O O . GLY A 1 87 ? 64.980 5.165 -93.903 1.00 83.62 87 GLY A O 1
ATOM 637 N N . PHE A 1 88 ? 64.656 4.829 -96.100 1.00 87.31 88 PHE A N 1
ATOM 638 C CA . PHE A 1 88 ? 63.196 4.894 -96.048 1.00 87.31 88 PHE A CA 1
ATOM 639 C C . PHE A 1 88 ? 62.616 3.735 -95.234 1.00 87.31 88 PHE A C 1
ATOM 641 O O . PHE A 1 88 ? 61.786 3.971 -94.364 1.00 87.31 88 PHE A O 1
ATOM 648 N N . LEU A 1 89 ? 63.102 2.507 -95.440 1.00 86.62 89 LEU A N 1
ATOM 649 C CA . LEU A 1 89 ? 62.723 1.354 -94.623 1.00 86.62 89 LEU A CA 1
ATOM 650 C C . LEU A 1 89 ? 63.095 1.574 -93.153 1.00 86.62 89 LEU A C 1
ATOM 652 O O . LEU A 1 89 ? 62.247 1.384 -92.290 1.00 86.62 89 LEU A O 1
ATOM 656 N N . ALA A 1 90 ? 64.311 2.035 -92.851 1.00 84.12 90 ALA A N 1
ATOM 657 C CA . ALA A 1 90 ? 64.742 2.319 -91.481 1.00 84.12 90 ALA A CA 1
ATOM 658 C C . ALA A 1 90 ? 63.881 3.398 -90.800 1.00 84.12 90 ALA A C 1
ATOM 660 O O . ALA A 1 90 ? 63.523 3.253 -89.632 1.00 84.12 90 ALA A O 1
ATOM 661 N N . TRP A 1 91 ? 63.500 4.452 -91.526 1.00 85.62 91 TRP A N 1
ATOM 662 C CA . TRP A 1 91 ? 62.586 5.484 -91.031 1.00 85.62 91 TRP A CA 1
ATOM 663 C C . TRP A 1 91 ? 61.173 4.938 -90.792 1.00 85.62 91 TRP A C 1
ATOM 665 O O . TRP A 1 91 ? 60.576 5.209 -89.751 1.00 85.62 91 TRP A O 1
ATOM 675 N N . GLN A 1 92 ? 60.665 4.112 -91.709 1.00 86.31 92 GLN A N 1
ATOM 676 C CA . GLN A 1 92 ? 59.346 3.488 -91.609 1.00 86.31 92 GLN A CA 1
ATOM 677 C C . GLN A 1 92 ? 59.294 2.505 -90.421 1.00 86.31 92 GLN A C 1
ATOM 679 O O . GLN A 1 92 ? 58.389 2.591 -89.592 1.00 86.31 92 GLN A O 1
ATOM 684 N N . TYR A 1 93 ? 60.342 1.695 -90.224 1.00 86.88 93 TYR A N 1
ATOM 685 C CA . TYR A 1 93 ? 60.519 0.858 -89.031 1.00 86.88 93 TYR A CA 1
ATOM 686 C C . TYR A 1 93 ? 60.648 1.675 -87.737 1.00 86.88 93 TYR A C 1
ATOM 688 O O . TYR A 1 93 ? 60.082 1.286 -86.715 1.00 86.88 93 TYR A O 1
ATOM 696 N N . GLY A 1 94 ? 61.359 2.807 -87.765 1.00 82.31 94 GLY A N 1
ATOM 697 C CA . GLY A 1 94 ? 61.483 3.712 -86.621 1.00 82.31 94 GLY A CA 1
ATOM 698 C C . GLY A 1 94 ? 60.140 4.315 -86.207 1.00 82.31 94 GLY A C 1
ATOM 699 O O . GLY A 1 94 ? 59.802 4.306 -85.024 1.00 82.31 94 GLY A O 1
ATOM 700 N N . ASN A 1 95 ? 59.339 4.763 -87.177 1.00 86.31 95 ASN A N 1
ATOM 701 C CA . ASN A 1 95 ? 58.003 5.296 -86.919 1.00 86.31 95 ASN A CA 1
ATOM 702 C C . ASN A 1 95 ? 57.059 4.214 -86.361 1.00 86.31 95 ASN A C 1
ATOM 704 O O . ASN A 1 95 ? 56.374 4.450 -85.369 1.00 86.31 95 ASN A O 1
ATOM 708 N N . ILE A 1 96 ? 57.117 2.989 -86.900 1.00 84.69 96 ILE A N 1
ATOM 709 C CA . ILE A 1 96 ? 56.381 1.832 -86.362 1.00 84.69 96 ILE A CA 1
ATOM 710 C C . ILE A 1 96 ? 56.787 1.526 -84.912 1.00 84.69 96 ILE A C 1
ATOM 712 O O . ILE A 1 96 ? 55.939 1.171 -84.094 1.00 84.69 96 ILE A O 1
ATOM 716 N N . LEU A 1 97 ? 58.071 1.644 -84.558 1.00 82.12 97 LEU A N 1
ATOM 717 C CA . LEU A 1 97 ? 58.534 1.432 -83.181 1.00 82.12 97 LEU A CA 1
ATOM 718 C C . LEU A 1 97 ? 57.998 2.499 -82.220 1.00 82.12 97 LEU A C 1
ATOM 720 O O . LEU A 1 97 ? 57.590 2.173 -81.105 1.00 82.12 97 LEU A O 1
ATOM 724 N N . VAL A 1 98 ? 57.978 3.761 -82.652 1.00 86.12 98 VAL A N 1
ATOM 725 C CA . VAL A 1 98 ? 57.430 4.876 -81.867 1.00 86.12 98 VAL A CA 1
ATOM 726 C C . VAL A 1 98 ? 55.924 4.709 -81.666 1.00 86.12 98 VAL A C 1
ATOM 728 O O . VAL A 1 98 ? 55.445 4.865 -80.543 1.00 86.12 98 VAL A O 1
ATOM 731 N N . GLU A 1 99 ? 55.182 4.326 -82.705 1.00 86.19 99 GLU A N 1
ATOM 732 C CA . GLU A 1 99 ? 53.746 4.039 -82.608 1.00 86.19 99 GLU A CA 1
ATOM 733 C C . GLU A 1 99 ? 53.458 2.849 -81.688 1.00 86.19 99 GLU A C 1
ATOM 735 O O . GLU A 1 99 ? 52.580 2.941 -80.833 1.00 86.19 99 GLU A O 1
ATOM 740 N N . LYS A 1 100 ? 54.248 1.771 -81.770 1.00 86.56 100 LYS A N 1
ATOM 741 C CA . LYS A 1 100 ? 54.148 0.631 -80.843 1.00 86.56 100 LYS A CA 1
ATOM 742 C C . LYS A 1 100 ? 54.418 1.033 -79.397 1.00 86.56 100 LYS A C 1
ATOM 744 O O . LYS A 1 100 ? 53.697 0.600 -78.503 1.00 86.56 100 LYS A O 1
ATOM 749 N N . ASN A 1 101 ? 55.432 1.862 -79.153 1.00 86.62 101 ASN A N 1
ATOM 750 C CA . ASN A 1 101 ? 55.720 2.356 -77.808 1.00 86.62 101 ASN A CA 1
ATOM 751 C C . ASN A 1 101 ? 54.589 3.253 -77.292 1.00 86.62 101 ASN A C 1
ATOM 753 O O . ASN A 1 101 ? 54.175 3.099 -76.149 1.00 86.62 101 ASN A O 1
ATOM 757 N N . ARG A 1 102 ? 54.033 4.125 -78.141 1.00 87.19 102 ARG A N 1
ATOM 758 C CA . ARG A 1 102 ? 52.885 4.972 -77.795 1.00 87.19 102 ARG A CA 1
ATOM 759 C C . ARG A 1 102 ? 51.629 4.151 -77.489 1.00 87.19 102 ARG A C 1
ATOM 761 O O . ARG A 1 102 ? 50.949 4.467 -76.518 1.00 87.19 102 ARG A O 1
ATOM 768 N N . LEU A 1 103 ? 51.337 3.115 -78.276 1.00 88.44 103 LEU A N 1
ATOM 769 C CA . LEU A 1 103 ? 50.216 2.200 -78.030 1.00 88.44 103 LEU A CA 1
ATOM 770 C C . LEU A 1 103 ? 50.391 1.453 -76.708 1.00 88.44 103 LEU A C 1
ATOM 772 O O . LEU A 1 103 ? 49.478 1.469 -75.897 1.00 88.44 103 LEU A O 1
ATOM 776 N N . ARG A 1 104 ? 51.587 0.927 -76.422 1.00 85.00 104 ARG A N 1
ATOM 777 C CA . ARG A 1 104 ? 51.890 0.306 -75.120 1.00 85.00 104 ARG A CA 1
ATOM 778 C C . ARG A 1 104 ? 51.697 1.268 -73.952 1.00 85.00 104 ARG A C 1
ATOM 780 O O . ARG A 1 104 ? 51.156 0.888 -72.924 1.00 85.00 104 ARG A O 1
ATOM 787 N N . THR A 1 105 ? 52.120 2.527 -74.089 1.00 88.94 105 THR A N 1
ATOM 788 C CA . THR A 1 105 ? 51.874 3.537 -73.048 1.00 88.94 105 THR A CA 1
ATOM 789 C C . THR A 1 105 ? 50.379 3.816 -72.881 1.00 88.94 105 THR A C 1
ATOM 791 O O . THR A 1 105 ? 49.922 4.012 -71.761 1.00 88.94 105 THR A O 1
ATOM 794 N N . GLN A 1 106 ? 49.601 3.818 -73.968 1.00 90.06 106 GLN A N 1
ATOM 795 C CA . GLN A 1 106 ? 48.146 3.966 -73.900 1.00 90.06 106 GLN A CA 1
ATOM 796 C C . GLN A 1 106 ? 47.466 2.754 -73.257 1.00 90.06 106 GLN A C 1
ATOM 798 O O . GLN A 1 106 ? 46.608 2.954 -72.406 1.00 90.06 106 GLN A O 1
ATOM 803 N N . GLU A 1 107 ? 47.872 1.534 -73.605 1.00 88.75 107 GLU A N 1
ATOM 804 C CA . GLU A 1 107 ? 47.397 0.293 -72.984 1.00 88.75 107 GLU A CA 1
ATOM 805 C C . GLU A 1 107 ? 47.681 0.298 -71.481 1.00 88.75 107 GLU A C 1
ATOM 807 O O . GLU A 1 107 ? 46.759 0.133 -70.692 1.00 88.75 107 GLU A O 1
ATOM 812 N N . ASN A 1 108 ? 48.913 0.615 -71.070 1.00 89.69 108 ASN A N 1
ATOM 813 C CA . ASN A 1 108 ? 49.265 0.723 -69.652 1.00 89.69 108 ASN A CA 1
ATOM 814 C C . ASN A 1 108 ? 48.439 1.801 -68.932 1.00 89.69 108 ASN A C 1
ATOM 816 O O . ASN A 1 108 ? 47.970 1.574 -67.824 1.00 89.69 108 ASN A O 1
ATOM 820 N N . ASN A 1 109 ? 48.210 2.958 -69.560 1.00 91.69 109 ASN A N 1
ATOM 821 C CA . ASN A 1 109 ? 47.379 4.014 -68.973 1.00 91.69 109 ASN A CA 1
ATOM 822 C C . ASN A 1 109 ? 45.895 3.621 -68.868 1.00 91.69 109 ASN A C 1
ATOM 824 O O . ASN A 1 109 ? 45.212 4.072 -67.951 1.00 91.69 109 ASN A O 1
ATOM 828 N N . LEU A 1 110 ? 45.375 2.827 -69.810 1.00 92.75 110 LEU A N 1
ATOM 829 C CA . LEU A 1 110 ? 44.012 2.296 -69.740 1.00 92.75 110 LEU A CA 1
ATOM 830 C C . LEU A 1 110 ? 43.890 1.228 -68.653 1.00 92.75 110 LEU A C 1
ATOM 832 O O . LEU A 1 110 ? 42.897 1.236 -67.936 1.00 92.75 110 LEU A O 1
ATOM 836 N N . LEU A 1 111 ? 44.902 0.372 -68.497 1.00 93.88 111 LEU A N 1
ATOM 837 C CA . LEU A 1 111 ? 44.954 -0.622 -67.425 1.00 93.88 111 LEU A CA 1
ATOM 838 C C . LEU A 1 111 ? 44.986 0.037 -66.044 1.00 93.88 111 LEU A C 1
ATOM 840 O O . LEU A 1 111 ? 44.186 -0.332 -65.198 1.00 93.88 111 LEU A O 1
ATOM 844 N N . VAL A 1 112 ? 45.822 1.061 -65.844 1.00 94.81 112 VAL A N 1
ATOM 845 C CA . VAL A 1 112 ? 45.870 1.804 -64.570 1.00 94.81 112 VAL A CA 1
ATOM 846 C C . VAL A 1 112 ? 44.517 2.440 -64.246 1.00 94.81 112 VAL A C 1
ATOM 848 O O . VAL A 1 112 ? 44.058 2.362 -63.116 1.00 94.81 112 VAL A O 1
ATOM 851 N N . ARG A 1 113 ? 43.825 3.021 -65.235 1.00 92.19 113 ARG A N 1
ATOM 852 C CA . ARG A 1 113 ? 42.475 3.570 -65.013 1.00 92.19 113 ARG A CA 1
ATOM 853 C C . ARG A 1 113 ? 41.420 2.503 -64.745 1.00 92.19 113 ARG A C 1
ATOM 855 O O . ARG A 1 113 ? 40.472 2.786 -64.024 1.00 92.19 113 ARG A O 1
ATOM 862 N N . ALA A 1 114 ? 41.543 1.329 -65.362 1.00 93.44 114 ALA A N 1
ATOM 863 C CA . ALA A 1 114 ? 40.660 0.205 -65.078 1.00 93.44 114 ALA A CA 1
ATOM 864 C C . ALA A 1 114 ? 40.862 -0.279 -63.635 1.00 93.44 114 ALA A C 1
ATOM 866 O O . ALA A 1 114 ? 39.887 -0.436 -62.916 1.00 93.44 114 ALA A O 1
ATOM 867 N N . GLU A 1 115 ? 42.113 -0.387 -63.181 1.00 94.62 115 GLU A N 1
ATOM 868 C CA . GLU A 1 115 ? 42.452 -0.728 -61.795 1.00 94.62 115 GLU A CA 1
ATOM 869 C C . GLU A 1 115 ? 41.957 0.334 -60.796 1.00 94.62 115 GLU A C 1
ATOM 871 O O . GLU A 1 115 ? 41.372 -0.008 -59.774 1.00 94.62 115 GLU A O 1
ATOM 876 N N . GLU A 1 116 ? 42.111 1.628 -61.105 1.00 95.25 116 GLU A N 1
ATOM 877 C CA . GLU A 1 116 ? 41.545 2.722 -60.297 1.00 95.25 116 GLU A CA 1
ATOM 878 C C . GLU A 1 116 ? 40.008 2.663 -60.233 1.00 95.25 116 GLU A C 1
ATOM 880 O O . GLU A 1 116 ? 39.425 2.941 -59.184 1.00 95.25 116 GLU A O 1
ATOM 885 N N . ALA A 1 117 ? 39.342 2.310 -61.338 1.00 93.75 117 ALA A N 1
ATOM 886 C CA . ALA A 1 117 ? 37.891 2.149 -61.381 1.00 93.75 117 ALA A CA 1
ATOM 887 C C . ALA A 1 117 ? 37.422 0.940 -60.558 1.00 93.75 117 ALA A C 1
ATOM 889 O O . ALA A 1 117 ? 36.460 1.074 -59.806 1.00 93.75 117 ALA A O 1
ATOM 890 N N . ASP A 1 118 ? 38.125 -0.191 -60.641 1.00 96.44 118 ASP A N 1
ATOM 891 C CA . ASP A 1 118 ? 37.840 -1.385 -59.839 1.00 96.44 118 ASP A CA 1
ATOM 892 C C . ASP A 1 118 ? 38.074 -1.119 -58.343 1.00 96.44 118 ASP A C 1
ATOM 894 O O . ASP A 1 118 ? 37.254 -1.499 -57.511 1.00 96.44 118 ASP A O 1
ATOM 898 N N . ALA A 1 119 ? 39.138 -0.390 -57.989 1.00 96.12 119 ALA A N 1
ATOM 899 C CA . ALA A 1 119 ? 39.407 0.010 -56.608 1.00 96.12 119 ALA A CA 1
ATOM 900 C C . ALA A 1 119 ? 38.320 0.946 -56.049 1.00 96.12 119 ALA A C 1
ATOM 902 O O . ALA A 1 119 ? 37.903 0.797 -54.900 1.00 96.12 119 ALA A O 1
ATOM 903 N N . MET A 1 120 ? 37.831 1.897 -56.854 1.00 93.94 120 MET A N 1
ATOM 904 C CA . MET A 1 120 ? 36.698 2.746 -56.465 1.00 93.94 120 MET A CA 1
ATOM 905 C C . MET A 1 120 ? 35.400 1.949 -56.344 1.00 93.94 120 MET A C 1
ATOM 907 O O . MET A 1 120 ? 34.628 2.199 -55.423 1.00 93.94 120 MET A O 1
ATOM 911 N N . GLN A 1 121 ? 35.160 0.988 -57.238 1.00 96.88 121 GLN A N 1
ATOM 912 C CA . GLN A 1 121 ? 33.994 0.115 -57.148 1.00 96.88 121 GLN A CA 1
ATOM 913 C C . GLN A 1 121 ? 34.029 -0.702 -55.854 1.00 96.88 121 GLN A C 1
ATOM 915 O O . GLN A 1 121 ? 33.037 -0.736 -55.135 1.00 96.88 121 GLN A O 1
ATOM 920 N N . GLN A 1 122 ? 35.192 -1.254 -55.503 1.00 97.06 122 GLN A N 1
ATOM 921 C CA . GLN A 1 122 ? 35.375 -1.981 -54.251 1.00 97.06 122 GLN A CA 1
ATOM 922 C C . GLN A 1 122 ? 35.103 -1.094 -53.026 1.00 97.06 122 GLN A C 1
ATOM 924 O O . GLN A 1 122 ? 34.427 -1.525 -52.101 1.00 97.06 122 GLN A O 1
ATOM 929 N N . GLN A 1 123 ? 35.552 0.166 -53.034 1.00 97.50 123 GLN A N 1
ATOM 930 C CA . GLN A 1 123 ? 35.234 1.110 -51.954 1.00 97.50 123 GLN A CA 1
ATOM 931 C C . GLN A 1 123 ? 33.737 1.420 -51.848 1.00 97.50 123 GLN A C 1
ATOM 933 O O . GLN A 1 123 ? 33.230 1.590 -50.741 1.00 97.50 123 GLN A O 1
ATOM 938 N N . ILE A 1 124 ? 33.031 1.528 -52.976 1.00 97.06 124 ILE A N 1
ATOM 939 C CA . ILE A 1 124 ? 31.576 1.724 -52.980 1.00 97.06 124 ILE A CA 1
ATOM 940 C C . ILE A 1 124 ? 30.884 0.493 -52.400 1.00 97.06 124 ILE A C 1
ATOM 942 O O . ILE A 1 1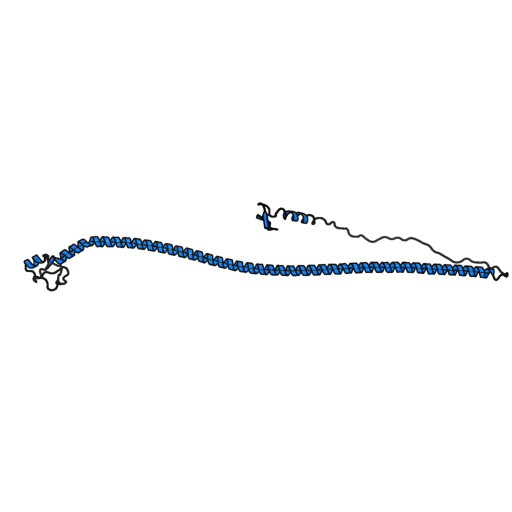24 ? 29.975 0.652 -51.588 1.00 97.06 124 ILE A O 1
ATOM 946 N N . ASP A 1 125 ? 31.315 -0.705 -52.785 1.00 97.25 125 ASP A N 1
ATOM 947 C CA . ASP A 1 125 ? 30.737 -1.956 -52.299 1.00 97.25 125 ASP A CA 1
ATOM 948 C C . ASP A 1 125 ? 30.966 -2.109 -50.780 1.00 97.25 125 ASP A C 1
ATOM 950 O O . ASP A 1 125 ? 30.010 -2.363 -50.046 1.00 97.25 125 ASP A O 1
ATOM 954 N N . ASP A 1 126 ? 32.181 -1.832 -50.292 1.00 97.88 126 ASP A N 1
ATOM 955 C CA . ASP A 1 126 ? 32.523 -1.854 -48.861 1.00 97.88 126 ASP A CA 1
ATOM 956 C C . ASP A 1 126 ? 31.697 -0.830 -48.059 1.00 97.88 126 ASP A C 1
ATOM 958 O O . ASP A 1 126 ? 31.110 -1.165 -47.030 1.00 97.88 126 ASP A O 1
ATOM 962 N N . LEU A 1 127 ? 31.597 0.418 -48.540 1.00 96.81 127 LEU A N 1
ATOM 963 C CA . LEU A 1 127 ? 30.795 1.460 -47.881 1.00 96.81 127 LEU A CA 1
ATOM 964 C C . LEU A 1 127 ? 29.298 1.147 -47.909 1.00 96.81 127 LEU A C 1
ATOM 966 O O . LEU A 1 127 ? 28.579 1.482 -46.969 1.00 96.81 127 LEU A O 1
ATOM 970 N N . THR A 1 128 ? 28.815 0.524 -48.983 1.00 97.50 128 THR A N 1
ATOM 971 C CA . THR A 1 128 ? 27.415 0.097 -49.087 1.00 97.50 128 THR A CA 1
ATOM 972 C C . THR A 1 128 ? 27.120 -0.992 -48.062 1.00 97.50 128 THR A C 1
ATOM 974 O O . THR A 1 128 ? 26.071 -0.953 -47.422 1.00 97.50 128 THR A O 1
ATOM 977 N N . GLN A 1 129 ? 28.055 -1.922 -47.859 1.00 98.12 129 GLN A N 1
ATOM 978 C CA . GLN A 1 129 ? 27.930 -2.954 -46.837 1.00 98.12 129 GLN A CA 1
ATOM 979 C C . GLN A 1 129 ? 27.964 -2.367 -45.418 1.00 98.12 129 GLN A C 1
ATOM 981 O O . GLN A 1 129 ? 27.115 -2.711 -44.601 1.00 98.12 129 GLN A O 1
ATOM 986 N N . GLU A 1 130 ? 28.883 -1.442 -45.128 1.00 97.81 130 GLU A N 1
ATOM 987 C CA . GLU A 1 130 ? 28.943 -0.778 -43.817 1.00 97.81 130 GLU A CA 1
ATOM 988 C C . GLU A 1 130 ? 27.658 0.012 -43.514 1.00 97.81 130 GLU A C 1
ATOM 990 O O . GLU A 1 130 ? 27.193 0.046 -42.372 1.00 97.81 130 GLU A O 1
ATOM 995 N N . LEU A 1 131 ? 27.054 0.625 -44.537 1.00 97.94 131 LEU A N 1
ATOM 996 C CA . LEU A 1 131 ? 25.789 1.340 -44.399 1.00 97.94 131 LEU A CA 1
ATOM 997 C C . LEU A 1 131 ? 24.624 0.388 -44.095 1.00 97.94 131 LEU A C 1
ATOM 999 O O . LEU A 1 131 ? 23.835 0.689 -43.201 1.00 97.94 131 LEU A O 1
ATOM 1003 N N . ASP A 1 132 ? 24.547 -0.765 -44.765 1.00 97.88 132 ASP A N 1
ATOM 1004 C CA . ASP A 1 132 ? 23.540 -1.797 -44.471 1.00 97.88 132 ASP A CA 1
ATOM 1005 C C . ASP A 1 132 ? 23.699 -2.346 -43.042 1.00 97.88 132 ASP A C 1
ATOM 1007 O O . ASP A 1 132 ? 22.732 -2.401 -42.279 1.00 97.88 132 ASP A O 1
ATOM 1011 N N . ASP A 1 133 ? 24.930 -2.644 -42.618 1.00 97.94 133 ASP A N 1
ATOM 1012 C CA . ASP A 1 133 ? 25.226 -3.099 -41.254 1.00 97.94 133 ASP A CA 1
ATOM 1013 C C . ASP A 1 133 ? 24.821 -2.046 -40.202 1.00 97.94 133 ASP A C 1
ATOM 1015 O O . ASP A 1 133 ? 24.247 -2.370 -39.152 1.00 97.94 133 ASP A O 1
ATOM 1019 N N . ALA A 1 134 ? 25.081 -0.764 -40.478 1.00 96.62 134 ALA A N 1
ATOM 1020 C CA . ALA A 1 134 ? 24.685 0.338 -39.606 1.00 96.62 134 ALA A CA 1
ATOM 1021 C C . ALA A 1 134 ? 23.157 0.505 -39.535 1.00 96.62 134 ALA A C 1
ATOM 1023 O O . ALA A 1 134 ? 22.617 0.720 -38.444 1.00 96.62 134 ALA A O 1
ATOM 1024 N N . GLU A 1 135 ? 22.448 0.379 -40.659 1.00 97.31 135 GLU A N 1
ATOM 1025 C CA . GLU A 1 135 ? 20.983 0.418 -40.707 1.00 97.31 135 GLU A CA 1
ATOM 1026 C C . GLU A 1 135 ? 20.362 -0.739 -39.915 1.00 97.31 135 GLU A C 1
ATOM 1028 O O . GLU A 1 135 ? 19.460 -0.517 -39.099 1.00 97.31 135 GLU A O 1
ATOM 1033 N N . GLN A 1 136 ? 20.893 -1.956 -40.062 1.00 97.62 136 GLN A N 1
ATOM 1034 C CA . GLN A 1 136 ? 20.460 -3.118 -39.284 1.00 97.62 136 GLN A CA 1
ATOM 1035 C C . GLN A 1 136 ? 20.696 -2.917 -37.782 1.00 97.62 136 GLN A C 1
ATOM 1037 O O . GLN A 1 136 ? 19.819 -3.213 -36.962 1.00 97.62 136 GLN A O 1
ATOM 1042 N N . LEU A 1 137 ? 21.849 -2.360 -37.396 1.00 97.88 137 LEU A N 1
ATOM 1043 C CA . LEU A 1 137 ? 22.143 -2.058 -35.997 1.00 97.88 137 LEU A CA 1
ATOM 1044 C C . LEU A 1 137 ? 21.182 -1.006 -35.427 1.00 97.88 137 LEU A C 1
ATOM 1046 O O . LEU A 1 137 ? 20.730 -1.140 -34.286 1.00 97.88 137 LEU A O 1
ATOM 1050 N N . LEU A 1 138 ? 20.858 0.035 -36.198 1.00 97.88 138 LEU A N 1
ATOM 1051 C CA . LEU A 1 138 ? 19.877 1.045 -35.800 1.00 97.88 138 LEU A CA 1
ATOM 1052 C C . LEU A 1 138 ? 18.483 0.434 -35.634 1.00 97.88 138 LEU A C 1
ATOM 1054 O O . LEU A 1 138 ? 17.825 0.717 -34.630 1.00 97.88 138 LEU A O 1
ATOM 1058 N N . ALA A 1 139 ? 18.061 -0.440 -36.550 1.00 97.19 139 ALA A N 1
ATOM 1059 C CA . ALA A 1 139 ? 16.791 -1.155 -36.449 1.00 97.19 139 ALA A CA 1
ATOM 1060 C C . ALA A 1 139 ? 16.734 -2.039 -35.190 1.00 97.19 139 ALA A C 1
ATOM 1062 O O . ALA A 1 139 ? 15.780 -1.952 -34.414 1.00 97.19 139 ALA A O 1
ATOM 1063 N N . ALA A 1 140 ? 17.791 -2.808 -34.916 1.00 97.31 140 ALA A N 1
ATOM 1064 C CA . ALA A 1 140 ? 17.886 -3.635 -33.713 1.00 97.31 140 ALA A CA 1
ATOM 1065 C C . ALA A 1 140 ? 17.867 -2.793 -32.424 1.00 97.31 140 ALA A C 1
ATOM 1067 O O . ALA A 1 140 ? 17.242 -3.160 -31.427 1.00 97.31 140 ALA A O 1
ATOM 1068 N N . ARG A 1 141 ? 18.532 -1.629 -32.418 1.00 96.94 141 ARG A N 1
ATOM 1069 C CA . ARG A 1 141 ? 18.473 -0.704 -31.276 1.00 96.94 141 ARG A CA 1
ATOM 1070 C C . ARG A 1 141 ? 17.090 -0.090 -31.094 1.00 96.94 141 ARG A C 1
ATOM 1072 O O . ARG A 1 141 ? 16.665 0.042 -29.950 1.00 96.94 141 ARG A O 1
ATOM 1079 N N . ALA A 1 142 ? 16.393 0.255 -32.173 1.00 97.19 142 ALA A N 1
ATOM 1080 C CA . ALA A 1 142 ? 15.027 0.764 -32.103 1.00 97.19 142 ALA A CA 1
ATOM 1081 C C . ALA A 1 142 ? 14.073 -0.274 -31.491 1.00 97.19 142 ALA A C 1
ATOM 1083 O O . ALA A 1 142 ? 13.276 0.071 -30.620 1.00 97.19 142 ALA A O 1
ATOM 1084 N N . GLU A 1 143 ? 14.215 -1.551 -31.859 1.00 97.50 143 GLU A N 1
ATOM 1085 C CA . GLU A 1 143 ? 13.441 -2.635 -31.247 1.00 97.50 143 GLU A CA 1
ATOM 1086 C C . GLU A 1 143 ? 13.748 -2.778 -29.748 1.00 97.50 143 GLU A C 1
ATOM 1088 O O . GLU A 1 143 ? 12.830 -2.840 -28.929 1.00 97.50 143 GLU A O 1
ATOM 1093 N N . ASN A 1 144 ? 15.028 -2.755 -29.362 1.00 97.81 144 ASN A N 1
ATOM 1094 C CA . ASN A 1 144 ? 15.425 -2.804 -27.952 1.00 97.81 144 ASN A CA 1
ATOM 1095 C C . ASN A 1 144 ? 14.842 -1.635 -27.145 1.00 97.81 144 ASN A C 1
ATOM 1097 O O . ASN A 1 144 ? 14.359 -1.836 -26.030 1.00 97.81 144 ASN A O 1
ATOM 1101 N N . ILE A 1 145 ? 14.858 -0.419 -27.702 1.00 97.75 145 ILE A N 1
ATOM 1102 C CA . ILE A 1 145 ? 14.244 0.758 -27.074 1.00 97.75 145 ILE A CA 1
ATOM 1103 C C . ILE A 1 145 ? 12.744 0.524 -26.884 1.00 97.75 145 ILE A C 1
ATOM 1105 O O . ILE A 1 145 ? 12.245 0.693 -25.775 1.00 97.75 145 ILE A O 1
ATOM 1109 N N . GLN A 1 146 ? 12.040 0.050 -27.912 1.00 97.56 146 GLN A N 1
ATOM 1110 C CA . GLN A 1 146 ? 10.606 -0.226 -27.827 1.00 97.56 146 GLN A CA 1
ATOM 1111 C C . GLN A 1 146 ? 10.278 -1.300 -26.773 1.00 97.56 146 GLN A C 1
ATOM 1113 O O . GLN A 1 146 ? 9.291 -1.189 -26.039 1.00 97.56 146 GLN A O 1
ATOM 1118 N N . GLN A 1 147 ? 11.102 -2.345 -26.665 1.00 97.62 147 GLN A N 1
ATOM 1119 C CA . GLN A 1 147 ? 10.944 -3.371 -25.634 1.00 97.62 147 GLN A CA 1
ATOM 1120 C C . GLN A 1 147 ? 11.145 -2.793 -24.228 1.00 97.62 147 GLN A C 1
ATOM 1122 O O . GLN A 1 147 ? 10.337 -3.070 -23.338 1.00 97.62 147 GLN A O 1
ATOM 1127 N N . LEU A 1 148 ? 12.173 -1.962 -24.033 1.00 97.56 148 LEU A N 1
ATOM 1128 C CA . LEU A 1 148 ? 12.432 -1.285 -22.761 1.00 97.56 148 LEU A CA 1
ATOM 1129 C C . LEU A 1 148 ? 11.309 -0.312 -22.391 1.00 97.56 148 LEU A C 1
ATOM 1131 O O . LEU A 1 148 ? 10.884 -0.296 -21.241 1.00 97.56 148 LEU A O 1
ATOM 1135 N N . GLU A 1 149 ? 10.771 0.446 -23.346 1.00 96.94 149 GLU A N 1
ATOM 1136 C CA . GLU A 1 149 ? 9.616 1.323 -23.122 1.00 96.94 149 GLU A CA 1
ATOM 1137 C C . GLU A 1 149 ? 8.381 0.528 -22.689 1.00 96.94 149 GLU A C 1
ATOM 1139 O O . GLU A 1 149 ? 7.690 0.911 -21.742 1.00 96.94 149 GLU A O 1
ATOM 1144 N N . LYS A 1 150 ? 8.125 -0.624 -23.320 1.00 96.75 150 LYS A N 1
ATOM 1145 C CA . LYS A 1 150 ? 7.026 -1.516 -22.927 1.00 96.75 150 LYS A CA 1
ATOM 1146 C C . LYS A 1 150 ? 7.232 -2.088 -21.524 1.00 96.75 150 LYS A C 1
ATOM 1148 O O . LYS A 1 150 ? 6.280 -2.145 -20.746 1.00 96.75 150 LYS A O 1
ATOM 1153 N N . GLN A 1 151 ? 8.454 -2.501 -21.188 1.00 97.12 151 GLN A N 1
ATOM 1154 C CA . GLN A 1 151 ? 8.794 -2.966 -19.841 1.00 97.12 151 GLN A CA 1
ATOM 1155 C C . GLN A 1 151 ? 8.635 -1.852 -18.807 1.00 97.12 151 GLN A C 1
ATOM 1157 O O . GLN A 1 151 ? 8.068 -2.093 -17.744 1.00 97.12 151 GLN A O 1
ATOM 1162 N N . LEU A 1 152 ? 9.078 -0.634 -19.123 1.00 96.81 152 LEU A N 1
ATOM 1163 C CA . LEU A 1 152 ? 8.949 0.524 -18.248 1.00 96.81 152 LEU A CA 1
ATOM 1164 C C . LEU A 1 152 ? 7.478 0.883 -18.029 1.00 96.81 152 LEU A C 1
ATOM 1166 O O . LEU A 1 152 ? 7.070 1.064 -16.889 1.00 96.81 152 LEU A O 1
ATOM 1170 N N . SER A 1 153 ? 6.668 0.907 -19.088 1.00 95.50 153 SER A N 1
ATOM 1171 C CA . SER A 1 153 ? 5.225 1.153 -18.998 1.00 95.50 153 SER A CA 1
ATOM 1172 C C . SER A 1 153 ? 4.505 0.079 -18.172 1.00 95.50 153 SER A C 1
ATOM 1174 O O . SER A 1 153 ? 3.670 0.402 -17.321 1.00 95.50 153 SER A O 1
ATOM 1176 N N . GLY A 1 154 ? 4.861 -1.197 -18.361 1.00 96.56 154 GLY A N 1
ATOM 1177 C CA . GLY A 1 154 ? 4.343 -2.300 -17.550 1.00 96.56 154 GLY A CA 1
ATOM 1178 C C . GLY A 1 154 ? 4.752 -2.184 -16.078 1.00 96.56 154 GLY A C 1
ATOM 1179 O O . GLY A 1 154 ? 3.904 -2.286 -15.193 1.00 96.56 154 GLY A O 1
ATOM 1180 N N . SER A 1 155 ? 6.030 -1.895 -15.822 1.00 95.25 155 SER A N 1
ATOM 1181 C CA . SER A 1 155 ? 6.580 -1.689 -14.478 1.00 95.25 155 SER A CA 1
ATOM 1182 C C . SER A 1 155 ? 5.914 -0.505 -13.774 1.00 95.25 155 SER A C 1
ATOM 1184 O O . SER A 1 155 ? 5.409 -0.652 -12.664 1.00 95.25 155 SER A O 1
ATOM 1186 N N . GLN A 1 156 ? 5.796 0.639 -14.447 1.00 94.62 156 GLN A N 1
ATOM 1187 C CA . GLN A 1 156 ? 5.142 1.836 -13.922 1.00 94.62 156 GLN A 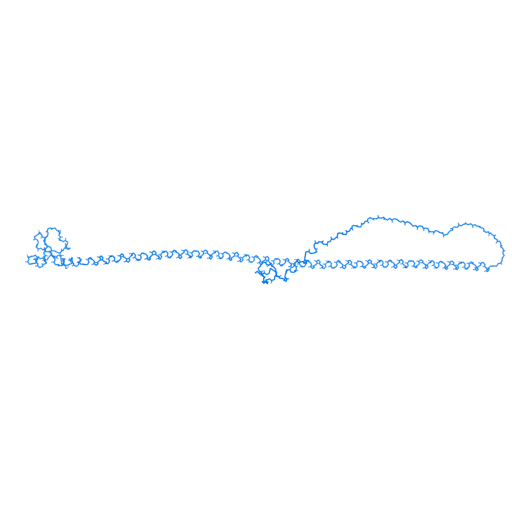CA 1
ATOM 1188 C C . GLN A 1 156 ? 3.667 1.581 -13.593 1.00 94.62 156 GLN A C 1
ATOM 1190 O O . GLN A 1 156 ? 3.190 1.984 -12.536 1.00 94.62 156 GLN A O 1
ATOM 1195 N N . SER A 1 157 ? 2.950 0.859 -14.456 1.00 94.12 157 SER A N 1
ATOM 1196 C CA . SER A 1 157 ? 1.557 0.484 -14.187 1.00 94.12 157 SER A CA 1
ATOM 1197 C C . SER A 1 157 ? 1.442 -0.410 -12.948 1.00 94.12 157 SER A C 1
ATOM 1199 O O . SER A 1 157 ? 0.572 -0.183 -12.110 1.00 94.12 157 SER A O 1
ATOM 1201 N N . SER A 1 158 ? 2.343 -1.389 -12.797 1.00 93.94 158 SER A N 1
ATOM 1202 C CA . SER A 1 158 ? 2.374 -2.268 -11.620 1.00 93.94 158 SER A CA 1
ATOM 1203 C C . SER A 1 158 ? 2.740 -1.528 -10.327 1.00 93.94 158 SER A C 1
ATOM 1205 O O . SER A 1 158 ? 2.181 -1.828 -9.273 1.00 93.94 158 SER A O 1
ATOM 1207 N N . GLN A 1 159 ? 3.620 -0.522 -10.402 1.00 94.69 159 GLN A N 1
ATOM 1208 C CA . GLN A 1 159 ? 3.951 0.337 -9.265 1.00 94.69 159 GLN A CA 1
ATOM 1209 C C . GLN A 1 159 ? 2.757 1.190 -8.848 1.00 94.69 159 GLN A C 1
ATOM 1211 O O . GLN A 1 159 ? 2.415 1.186 -7.673 1.00 94.69 159 GLN A O 1
ATOM 1216 N N . ASN A 1 160 ? 2.078 1.838 -9.798 1.00 93.75 160 ASN A N 1
ATOM 1217 C CA . ASN A 1 160 ? 0.896 2.650 -9.501 1.00 93.75 160 ASN A CA 1
ATOM 1218 C C . ASN A 1 160 ? -0.220 1.818 -8.846 1.00 93.75 160 ASN A C 1
ATOM 1220 O O . ASN A 1 160 ? -0.875 2.284 -7.918 1.00 93.75 160 ASN A O 1
ATOM 1224 N N . GLN A 1 161 ? -0.430 0.580 -9.310 1.00 93.31 161 GLN A N 1
ATOM 1225 C CA . GLN A 1 161 ? -1.375 -0.348 -8.675 1.00 93.31 161 GLN A CA 1
ATOM 1226 C C . GLN A 1 161 ? -0.935 -0.704 -7.252 1.00 93.31 161 GLN A C 1
ATOM 1228 O O . GLN A 1 161 ? -1.726 -0.589 -6.323 1.00 93.31 161 GLN A O 1
ATOM 1233 N N . SER A 1 162 ? 0.341 -1.050 -7.066 1.00 94.31 162 SER A N 1
ATOM 1234 C CA . SER A 1 162 ? 0.885 -1.390 -5.745 1.00 94.31 162 SER A CA 1
ATOM 1235 C C . SER A 1 162 ? 0.813 -0.215 -4.760 1.00 94.31 162 SER A C 1
ATOM 1237 O O . SER A 1 162 ? 0.541 -0.417 -3.582 1.00 94.31 162 SER A O 1
ATOM 1239 N N . GLU A 1 163 ? 1.045 1.014 -5.225 1.00 94.25 163 GLU A N 1
ATOM 1240 C CA . GLU A 1 163 ? 0.947 2.235 -4.419 1.00 94.25 163 GLU A CA 1
ATOM 1241 C C . GLU A 1 163 ? -0.501 2.513 -3.994 1.00 94.25 163 GLU A C 1
ATOM 1243 O O . GLU A 1 163 ? -0.755 2.828 -2.830 1.00 94.25 163 GLU A O 1
ATOM 1248 N N . TYR A 1 164 ? -1.461 2.327 -4.904 1.00 94.19 164 TYR A N 1
ATOM 1249 C CA . TYR A 1 164 ? -2.886 2.436 -4.593 1.00 94.19 164 TYR A CA 1
ATOM 1250 C C . TYR A 1 164 ? -3.339 1.381 -3.571 1.00 94.19 164 TYR A C 1
ATOM 1252 O O . TYR A 1 164 ? -4.017 1.713 -2.592 1.00 94.19 164 TYR A O 1
ATOM 1260 N N . ASP A 1 165 ? -2.933 0.125 -3.764 1.00 96.88 165 ASP A N 1
ATOM 1261 C CA . ASP A 1 165 ? -3.256 -0.976 -2.854 1.00 96.88 165 ASP A CA 1
ATOM 1262 C C . ASP A 1 165 ? -2.641 -0.742 -1.467 1.00 96.88 165 ASP A C 1
ATOM 1264 O O . ASP A 1 165 ? -3.311 -0.925 -0.450 1.00 96.88 165 ASP A O 1
ATOM 1268 N N . LEU A 1 166 ? -1.392 -0.264 -1.411 1.00 96.81 166 LEU A N 1
ATOM 1269 C CA . LEU A 1 166 ? -0.717 0.081 -0.161 1.00 96.81 166 LEU A CA 1
ATOM 1270 C C . LEU A 1 166 ? -1.427 1.225 0.571 1.00 96.81 166 LEU A C 1
ATOM 1272 O O . LEU A 1 166 ? -1.652 1.123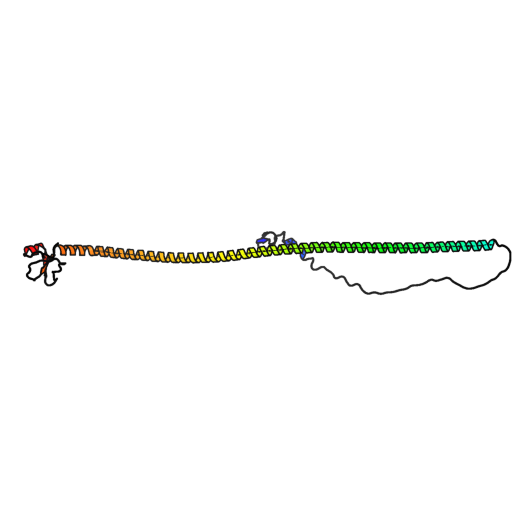 1.775 1.00 96.81 166 LEU A O 1
ATOM 1276 N N . SER A 1 167 ? -1.801 2.292 -0.139 1.00 95.69 167 SER A N 1
ATOM 1277 C CA . SER A 1 167 ? -2.537 3.419 0.445 1.00 95.69 167 SER A CA 1
ATOM 1278 C C . SER A 1 167 ? -3.894 2.979 0.999 1.00 95.69 167 SER A C 1
ATOM 1280 O O . SER A 1 167 ? -4.276 3.373 2.102 1.00 95.69 167 SER A O 1
ATOM 1282 N N . THR A 1 168 ? -4.594 2.102 0.279 1.00 96.56 168 THR A N 1
ATOM 1283 C CA . THR A 1 168 ? -5.872 1.540 0.729 1.00 96.56 168 THR A CA 1
ATOM 1284 C C . THR A 1 168 ? -5.689 0.672 1.974 1.00 96.56 168 THR A C 1
ATOM 1286 O O . THR A 1 168 ? -6.438 0.818 2.940 1.00 96.56 168 THR A O 1
ATOM 1289 N N . ALA A 1 169 ? -4.671 -0.194 1.992 1.00 96.06 169 ALA A N 1
ATOM 1290 C CA . ALA A 1 169 ? -4.356 -1.033 3.146 1.00 96.06 169 ALA A CA 1
ATOM 1291 C C . ALA A 1 169 ? -3.958 -0.201 4.378 1.00 96.06 169 ALA A C 1
ATOM 1293 O O . ALA A 1 169 ? -4.385 -0.512 5.488 1.00 96.06 169 ALA A O 1
ATOM 1294 N N . GLN A 1 170 ? -3.191 0.879 4.194 1.00 96.88 170 GLN A N 1
ATOM 1295 C CA . GLN A 1 170 ? -2.870 1.825 5.267 1.00 96.88 170 GLN A CA 1
ATOM 1296 C C . GLN A 1 170 ? -4.133 2.477 5.837 1.00 96.88 170 GLN A C 1
ATOM 1298 O O . GLN A 1 170 ? -4.327 2.451 7.047 1.00 96.88 170 GLN A O 1
ATOM 1303 N N . GLY A 1 171 ? -5.039 2.961 4.981 1.00 97.25 171 GLY A N 1
ATOM 1304 C CA . GLY A 1 171 ? -6.309 3.533 5.435 1.00 97.25 171 GLY A CA 1
ATOM 1305 C C . GLY A 1 171 ? -7.175 2.537 6.214 1.00 97.25 171 GLY A C 1
ATOM 1306 O O . GLY A 1 171 ? -7.781 2.899 7.219 1.00 97.25 171 GLY A O 1
ATOM 1307 N N . GLN A 1 172 ? -7.195 1.266 5.802 1.00 97.31 172 GLN A N 1
ATOM 1308 C CA . GLN A 1 172 ? -7.888 0.206 6.542 1.00 97.31 172 GLN A CA 1
ATOM 1309 C C . GLN A 1 172 ? -7.246 -0.070 7.905 1.00 97.31 172 GLN A C 1
ATOM 1311 O O . GLN A 1 172 ? -7.965 -0.278 8.879 1.00 97.31 172 GLN A O 1
ATOM 1316 N N . LEU A 1 173 ? -5.912 -0.063 7.998 1.00 97.75 173 LEU A N 1
ATOM 1317 C CA . LEU A 1 173 ? -5.213 -0.217 9.276 1.00 97.75 173 LEU A CA 1
ATOM 1318 C C . LEU A 1 173 ? -5.491 0.956 10.216 1.00 97.75 173 LEU A C 1
ATOM 1320 O O . LEU A 1 173 ? -5.737 0.723 11.398 1.00 97.75 173 LEU A O 1
ATOM 1324 N N . ASP A 1 174 ? -5.503 2.185 9.705 1.00 97.56 174 ASP A N 1
ATOM 1325 C CA . ASP A 1 174 ? -5.831 3.373 10.496 1.00 97.56 174 ASP A CA 1
ATOM 1326 C C . ASP A 1 174 ? -7.277 3.310 11.003 1.00 97.56 174 ASP A C 1
ATOM 1328 O O . ASP A 1 174 ? -7.529 3.524 12.190 1.00 97.56 174 ASP A O 1
ATOM 1332 N N . GLN A 1 175 ? -8.219 2.930 10.133 1.00 97.94 175 GLN A N 1
ATOM 1333 C CA . GLN A 1 175 ? -9.617 2.742 10.514 1.00 97.94 175 GLN A CA 1
ATOM 1334 C C . GLN A 1 175 ? -9.769 1.658 11.588 1.00 97.94 175 GLN A C 1
ATOM 1336 O O . GLN A 1 175 ? -10.391 1.904 12.617 1.00 97.94 175 GLN A O 1
ATOM 1341 N N . LEU A 1 176 ? -9.172 0.479 11.391 1.00 98.12 176 LEU A N 1
ATOM 1342 C CA . LEU A 1 176 ? -9.229 -0.611 12.369 1.00 98.12 176 LEU A CA 1
ATOM 1343 C C . LEU A 1 176 ? -8.548 -0.238 13.689 1.00 98.12 176 LEU A C 1
ATOM 1345 O O . LEU A 1 176 ? -8.969 -0.690 14.753 1.00 98.12 176 LEU A O 1
ATOM 1349 N N . THR A 1 177 ? -7.490 0.568 13.646 1.00 97.81 177 THR A N 1
ATOM 1350 C CA . THR A 1 177 ? -6.808 1.055 14.852 1.00 97.81 177 THR A CA 1
ATOM 1351 C C . THR A 1 177 ? -7.720 1.986 15.644 1.00 97.81 177 THR A C 1
ATOM 1353 O O . THR A 1 177 ? -7.838 1.846 16.861 1.00 97.81 177 THR A O 1
ATOM 1356 N N . GLU A 1 178 ? -8.413 2.893 14.961 1.00 98.25 178 GLU A N 1
ATOM 1357 C CA . GLU A 1 178 ? -9.373 3.802 15.581 1.00 98.25 178 GLU A CA 1
ATOM 1358 C C . GLU A 1 178 ? -10.612 3.063 16.112 1.00 98.25 178 GLU A C 1
ATOM 1360 O O . GLU A 1 178 ? -11.035 3.316 17.239 1.00 98.25 178 GLU A O 1
ATOM 1365 N N . GLU A 1 179 ? -11.144 2.089 15.369 1.00 98.06 179 GLU A N 1
ATOM 1366 C CA . GLU A 1 179 ? -12.235 1.221 15.833 1.00 98.06 179 GLU A CA 1
ATOM 1367 C C . GLU A 1 179 ? -11.831 0.429 17.085 1.00 98.06 179 GLU A C 1
ATOM 1369 O O . GLU A 1 179 ? -12.580 0.397 18.061 1.00 98.06 179 GLU A O 1
ATOM 1374 N N . ASN A 1 180 ? -10.624 -0.148 17.115 1.00 97.69 180 ASN A N 1
ATOM 1375 C CA . ASN A 1 180 ? -10.113 -0.816 18.315 1.00 97.69 180 ASN A CA 1
ATOM 1376 C C . ASN A 1 180 ? -9.995 0.151 19.495 1.00 97.69 180 ASN A C 1
ATOM 1378 O O . ASN A 1 180 ? -10.365 -0.202 20.613 1.00 97.69 180 ASN A O 1
ATOM 1382 N N . ARG A 1 181 ? -9.524 1.381 19.265 1.00 98.00 181 ARG A N 1
ATOM 1383 C CA . ARG A 1 181 ? -9.451 2.401 20.317 1.00 98.00 181 ARG A CA 1
ATOM 1384 C C . ARG A 1 181 ? -10.837 2.727 20.874 1.00 98.00 181 ARG A C 1
ATOM 1386 O O . ARG A 1 181 ? -10.990 2.817 22.088 1.00 98.00 181 ARG A O 1
ATOM 1393 N N . GLN A 1 182 ? -11.840 2.875 20.011 1.00 98.19 182 GLN A N 1
ATOM 1394 C CA . GLN A 1 182 ? -13.220 3.144 20.425 1.00 98.19 182 GLN A CA 1
ATOM 1395 C C . GLN A 1 182 ? -13.822 1.976 21.215 1.00 98.19 182 GLN A C 1
ATOM 1397 O O . GLN A 1 182 ? -14.435 2.190 22.262 1.00 98.19 182 GLN A O 1
ATOM 1402 N N . LEU A 1 183 ? -13.607 0.740 20.761 1.00 98.31 183 LEU A N 1
ATOM 1403 C CA . LEU A 1 183 ? -14.059 -0.454 21.477 1.00 98.31 183 LEU A CA 1
ATOM 1404 C C . LEU A 1 183 ? -13.407 -0.577 22.856 1.00 98.31 183 LEU A C 1
ATOM 1406 O O . LEU A 1 183 ? -14.096 -0.923 23.814 1.00 98.31 183 LEU A O 1
ATOM 1410 N N . LEU A 1 184 ? -12.117 -0.253 22.977 1.00 98.12 184 LEU A N 1
ATOM 1411 C CA . LEU A 1 184 ? -11.431 -0.212 24.269 1.00 98.12 184 LEU A CA 1
ATOM 1412 C C . LEU A 1 184 ? -12.066 0.825 25.199 1.00 98.12 184 LEU A C 1
ATOM 1414 O O . LEU A 1 184 ? -12.438 0.470 26.310 1.00 98.12 184 LEU A O 1
ATOM 1418 N N . THR A 1 185 ? -12.299 2.055 24.725 1.00 98.25 185 THR A N 1
ATOM 1419 C CA . THR A 1 185 ? -12.948 3.089 25.553 1.00 98.25 185 THR A CA 1
ATOM 1420 C C . THR A 1 185 ? -14.359 2.699 25.988 1.00 98.25 185 THR A C 1
ATOM 1422 O O . THR A 1 185 ? -14.743 2.942 27.125 1.00 98.25 185 THR A O 1
ATOM 1425 N N . MET A 1 186 ? -15.127 2.049 25.109 1.00 97.81 186 MET A N 1
ATOM 1426 C CA . MET A 1 186 ? -16.468 1.572 25.445 1.00 97.81 186 MET A CA 1
ATOM 1427 C C . MET A 1 186 ? -16.415 0.423 26.458 1.00 97.81 186 MET A C 1
ATOM 1429 O O . MET A 1 186 ? -17.282 0.321 27.318 1.00 97.81 186 MET A O 1
ATOM 1433 N N . THR A 1 187 ? -15.400 -0.438 26.372 1.00 98.06 187 THR A N 1
ATOM 1434 C CA . THR A 1 187 ? -15.197 -1.525 27.338 1.00 98.06 187 THR A CA 1
ATOM 1435 C C . THR A 1 187 ? -14.856 -0.961 28.716 1.00 98.06 187 THR A C 1
ATOM 1437 O O . THR A 1 187 ? -15.485 -1.362 29.687 1.00 98.06 187 THR A O 1
ATOM 1440 N N . GLU A 1 188 ? -13.949 0.018 28.790 1.00 98.31 188 GLU A N 1
ATOM 1441 C CA . GLU A 1 188 ? -13.609 0.720 30.037 1.00 98.31 188 GLU A CA 1
ATOM 1442 C C . GLU A 1 188 ? -14.842 1.401 30.662 1.00 98.31 188 GLU A C 1
ATOM 1444 O O . GLU A 1 188 ? -15.093 1.257 31.856 1.00 98.31 188 GLU A O 1
ATOM 1449 N N . GLU A 1 189 ? -15.667 2.080 29.857 1.00 98.19 189 GLU A N 1
ATOM 1450 C CA . GLU A 1 189 ? -16.905 2.718 30.332 1.00 98.19 189 GLU A CA 1
ATOM 1451 C C . GLU A 1 189 ? -17.936 1.696 30.846 1.00 98.19 189 GLU A C 1
ATOM 1453 O O . GLU A 1 189 ? -18.641 1.944 31.828 1.00 98.19 189 GLU A O 1
ATOM 1458 N N . LEU A 1 190 ? -18.051 0.536 30.191 1.00 98.19 190 LEU A N 1
ATOM 1459 C CA . LEU A 1 190 ? -18.924 -0.543 30.658 1.00 98.19 190 LEU A CA 1
ATOM 1460 C C . LEU A 1 190 ? -18.412 -1.157 31.965 1.00 98.19 190 LEU A C 1
ATOM 1462 O O . LEU A 1 190 ? -19.221 -1.474 32.836 1.00 98.19 190 LEU A O 1
ATOM 1466 N N . GLU A 1 191 ? -17.099 -1.324 32.113 1.00 98.19 191 GLU A N 1
ATOM 1467 C CA . GLU A 1 191 ? -16.486 -1.820 33.348 1.00 98.19 191 GLU A CA 1
ATOM 1468 C C . GLU A 1 191 ? -16.755 -0.869 34.525 1.00 98.19 191 GLU A C 1
ATOM 1470 O O . GLU A 1 191 ? -17.182 -1.326 35.587 1.00 98.19 191 GLU A O 1
ATOM 1475 N N . GLU A 1 192 ? -16.629 0.448 34.322 1.00 98.38 192 GLU A N 1
ATOM 1476 C CA . GLU A 1 192 ? -16.962 1.456 35.341 1.00 98.38 192 GLU A CA 1
ATOM 1477 C C . GLU A 1 192 ? -18.451 1.408 35.733 1.00 98.38 192 GLU A C 1
ATOM 1479 O O . GLU A 1 192 ? -18.800 1.457 36.916 1.00 98.38 192 GLU A O 1
ATOM 1484 N N . GLN A 1 193 ? -19.349 1.248 34.755 1.00 98.06 193 GLN A N 1
ATOM 1485 C CA . GLN A 1 193 ? -20.784 1.099 35.024 1.00 98.06 193 GLN A CA 1
ATOM 1486 C C . GLN A 1 193 ? -21.103 -0.161 35.832 1.00 98.06 193 GLN A C 1
ATOM 1488 O O . GLN A 1 193 ? -21.963 -0.122 36.715 1.00 98.06 193 GLN A O 1
ATOM 1493 N N . VAL A 1 194 ? -20.430 -1.277 35.545 1.00 98.31 194 VAL A N 1
ATOM 1494 C CA . VAL A 1 194 ? -20.598 -2.517 36.311 1.00 98.31 194 VAL A CA 1
ATOM 1495 C C . VAL A 1 194 ? -20.155 -2.308 37.756 1.00 98.31 194 VAL A C 1
ATOM 1497 O O . VAL A 1 194 ? -20.911 -2.652 38.663 1.00 98.31 194 VAL A O 1
ATOM 1500 N N . GLU A 1 195 ? -18.998 -1.685 37.988 1.00 98.31 195 GLU A N 1
ATOM 1501 C CA . GLU A 1 195 ? -18.513 -1.400 39.344 1.00 98.31 195 GLU A CA 1
ATOM 1502 C C . GLU A 1 195 ? -19.483 -0.489 40.118 1.00 98.31 195 GLU A C 1
ATOM 1504 O O . GLU A 1 195 ? -19.816 -0.758 41.278 1.00 98.31 195 GLU A O 1
ATOM 1509 N N . ALA A 1 196 ? -20.012 0.551 39.467 1.00 97.88 196 ALA A N 1
ATOM 1510 C CA . ALA A 1 196 ? -20.996 1.448 40.068 1.00 97.88 196 ALA A CA 1
ATOM 1511 C C . ALA A 1 196 ? -22.295 0.718 40.452 1.00 97.88 196 ALA A C 1
ATOM 1513 O O . ALA A 1 196 ? -22.803 0.895 41.564 1.00 97.88 196 ALA A O 1
ATOM 1514 N N . LEU A 1 197 ? -22.815 -0.139 39.566 1.00 98.19 197 LEU A N 1
ATOM 1515 C CA . LEU A 1 197 ? -24.015 -0.937 39.829 1.00 98.19 197 LEU A CA 1
ATOM 1516 C C . LEU A 1 197 ? -23.791 -1.972 40.936 1.00 98.19 197 LEU A C 1
ATOM 1518 O O . LEU A 1 197 ? -24.689 -2.220 41.742 1.00 98.19 197 LEU A O 1
ATOM 1522 N N . GLU A 1 198 ? -22.606 -2.573 41.011 1.00 97.88 198 GLU A N 1
ATOM 1523 C CA . GLU A 1 198 ? -22.251 -3.487 42.098 1.00 97.88 198 GLU A CA 1
ATOM 1524 C C . GLU A 1 198 ? -22.198 -2.767 43.449 1.00 97.88 198 GLU A C 1
ATOM 1526 O O . GLU A 1 198 ? -22.715 -3.283 44.449 1.00 97.88 198 GLU A O 1
ATOM 1531 N N . ALA A 1 199 ? -21.643 -1.553 43.483 1.00 98.00 199 ALA A N 1
ATOM 1532 C CA . ALA A 1 199 ? -21.651 -0.714 44.673 1.00 98.00 199 ALA A CA 1
ATOM 1533 C C . ALA A 1 199 ? -23.083 -0.338 45.086 1.00 98.00 199 ALA A C 1
ATOM 1535 O O . ALA A 1 199 ? -23.448 -0.510 46.252 1.00 98.00 199 ALA A O 1
ATOM 1536 N N . GLU A 1 200 ? -23.923 0.102 44.144 1.00 98.19 200 GLU A N 1
ATOM 1537 C CA . GLU A 1 200 ? -25.328 0.429 44.410 1.00 98.19 200 GLU A CA 1
ATOM 1538 C C . GLU A 1 200 ? -26.088 -0.786 44.953 1.00 98.19 200 GLU A C 1
ATOM 1540 O O . GLU A 1 200 ? -26.727 -0.704 46.008 1.00 98.19 200 GLU A O 1
ATOM 1545 N N . LYS A 1 201 ? -25.951 -1.946 44.304 1.00 98.00 201 LYS A N 1
ATOM 1546 C CA . LYS A 1 201 ? -26.552 -3.201 44.763 1.00 98.00 201 LYS A CA 1
ATOM 1547 C C . LYS A 1 201 ? -26.166 -3.507 46.209 1.00 98.00 201 LYS A C 1
ATOM 1549 O O . LYS A 1 201 ? -27.038 -3.827 47.015 1.00 98.00 201 LYS A O 1
ATOM 1554 N N . LYS A 1 202 ? -24.884 -3.376 46.558 1.00 98.19 202 LYS A N 1
ATOM 1555 C CA . LYS A 1 202 ? -24.410 -3.609 47.926 1.00 98.19 202 LYS A CA 1
ATOM 1556 C C . LYS A 1 202 ? -25.064 -2.651 48.925 1.00 98.19 202 LYS A C 1
ATOM 1558 O O . LYS A 1 202 ? -25.521 -3.093 49.977 1.00 98.19 202 LYS A O 1
ATOM 1563 N N . THR A 1 203 ? -25.165 -1.363 48.594 1.00 97.69 203 THR A N 1
ATOM 1564 C CA . THR A 1 203 ? -25.831 -0.388 49.478 1.00 97.69 203 THR A CA 1
ATOM 1565 C C . THR A 1 203 ? -27.310 -0.713 49.692 1.00 97.69 203 THR A C 1
ATOM 1567 O O . THR A 1 203 ? -27.808 -0.618 50.815 1.00 97.69 203 THR A O 1
ATOM 1570 N N . LEU A 1 204 ? -28.009 -1.160 48.643 1.00 97.25 204 LEU A N 1
ATOM 1571 C CA . LEU A 1 204 ? -29.406 -1.582 48.729 1.00 97.25 204 LEU A CA 1
ATOM 1572 C C . LEU A 1 204 ? -29.569 -2.853 49.569 1.00 97.25 204 LEU A C 1
ATOM 1574 O O . LEU A 1 204 ? -30.497 -2.934 50.372 1.00 97.25 204 LEU A O 1
ATOM 1578 N N . GLU A 1 205 ? -28.669 -3.828 49.434 1.00 97.31 205 GLU A N 1
ATOM 1579 C CA . GLU A 1 205 ? -28.670 -5.042 50.258 1.00 97.31 205 GLU A CA 1
ATOM 1580 C C . GLU A 1 205 ? -28.435 -4.728 51.743 1.00 97.31 205 GLU A C 1
ATOM 1582 O O . GLU A 1 205 ? -29.123 -5.276 52.609 1.00 97.31 205 GLU A O 1
ATOM 1587 N N . GLU A 1 206 ? -27.515 -3.813 52.053 1.00 97.12 206 GLU A N 1
ATOM 1588 C CA . GLU A 1 206 ? -27.264 -3.347 53.421 1.00 97.12 206 GLU A CA 1
ATOM 1589 C C . GLU A 1 206 ? -28.478 -2.601 53.998 1.00 97.12 206 GLU A C 1
ATOM 1591 O O . GLU A 1 206 ? -28.887 -2.870 55.132 1.00 97.12 206 GLU A O 1
ATOM 1596 N N . ALA A 1 207 ? -29.116 -1.725 53.215 1.00 95.75 207 ALA A N 1
ATOM 1597 C CA . ALA A 1 207 ? -30.347 -1.039 53.613 1.00 95.75 207 ALA A CA 1
ATOM 1598 C C . ALA A 1 207 ? -31.513 -2.021 53.828 1.00 95.75 207 ALA A C 1
ATOM 1600 O O . ALA A 1 207 ? -32.274 -1.905 54.795 1.00 95.75 207 ALA A O 1
ATOM 1601 N N . LEU A 1 208 ? -31.635 -3.037 52.971 1.00 95.94 208 LEU A N 1
ATOM 1602 C CA . LEU A 1 208 ? -32.613 -4.108 53.136 1.00 95.94 208 LEU A CA 1
ATOM 1603 C C . LEU A 1 208 ? -32.351 -4.891 54.429 1.00 95.94 208 LEU A C 1
ATOM 1605 O O . LEU A 1 208 ? -33.278 -5.180 55.182 1.00 95.94 208 LEU A O 1
ATOM 1609 N N . LEU A 1 209 ? -31.093 -5.211 54.732 1.00 95.69 209 LEU A N 1
ATOM 1610 C CA . LEU A 1 209 ? -30.738 -5.894 55.974 1.00 95.69 209 LEU A CA 1
ATOM 1611 C C . LEU A 1 209 ? -31.056 -5.032 57.205 1.00 95.69 209 LEU A C 1
ATOM 1613 O O . LEU A 1 209 ? -31.584 -5.547 58.189 1.00 95.69 209 LEU A O 1
ATOM 1617 N N . ALA A 1 210 ? -30.790 -3.726 57.135 1.00 94.88 210 ALA A N 1
ATOM 1618 C CA . ALA A 1 210 ? -31.091 -2.781 58.206 1.00 94.88 210 ALA A CA 1
ATOM 1619 C C . ALA A 1 210 ? -32.600 -2.607 58.446 1.00 94.88 210 ALA A C 1
ATOM 1621 O O . ALA A 1 210 ? -33.014 -2.357 59.578 1.00 94.88 210 ALA A O 1
ATOM 1622 N N . THR A 1 211 ? -33.433 -2.767 57.413 1.00 94.56 211 THR A N 1
ATOM 1623 C CA . THR A 1 211 ? -34.898 -2.663 57.528 1.00 94.56 211 THR A CA 1
ATOM 1624 C C . THR A 1 211 ? -35.560 -3.931 58.072 1.00 94.56 211 THR A C 1
ATOM 1626 O O . THR A 1 211 ? -36.599 -3.823 58.726 1.00 94.56 211 THR A O 1
ATOM 1629 N N . LYS A 1 212 ? -34.948 -5.116 57.914 1.00 94.50 212 LYS A N 1
ATOM 1630 C CA . LYS A 1 212 ? -35.478 -6.395 58.436 1.00 94.50 212 LYS A CA 1
ATOM 1631 C C . LYS A 1 212 ? -35.970 -6.362 59.891 1.00 94.50 212 LYS A C 1
ATOM 1633 O O . LYS A 1 212 ? -37.118 -6.747 60.100 1.00 94.50 212 LYS A O 1
ATOM 1638 N N . PRO A 1 213 ? -35.203 -5.893 60.896 1.00 92.56 213 PRO A N 1
ATOM 1639 C CA . PRO A 1 213 ? -35.679 -5.901 62.282 1.00 92.56 213 PRO A CA 1
ATOM 1640 C C . PRO A 1 213 ? -36.892 -4.987 62.503 1.00 92.56 213 PRO A C 1
ATOM 1642 O O . PRO A 1 213 ? -37.728 -5.265 63.361 1.00 92.56 213 PRO A O 1
ATOM 1645 N N . TYR A 1 214 ? -37.016 -3.899 61.735 1.00 92.56 214 TYR A N 1
ATOM 1646 C CA . TYR A 1 214 ? -38.188 -3.025 61.802 1.00 92.56 214 TYR A CA 1
ATOM 1647 C C . TYR A 1 214 ? -39.417 -3.701 61.205 1.00 92.56 214 TYR A C 1
ATOM 1649 O O . TYR A 1 214 ? -40.490 -3.589 61.787 1.00 92.56 214 TYR A O 1
ATOM 1657 N N . VAL A 1 215 ? -39.250 -4.433 60.100 1.00 91.94 215 VAL A N 1
ATOM 1658 C CA . VAL A 1 215 ? -40.320 -5.238 59.494 1.00 91.94 215 VAL A CA 1
ATOM 1659 C C . VAL A 1 215 ? -40.754 -6.357 60.440 1.00 91.94 215 VAL A C 1
ATOM 1661 O O . VAL A 1 215 ? -41.941 -6.507 60.691 1.00 91.94 215 VAL A O 1
ATOM 1664 N N . GLU A 1 216 ? -39.820 -7.096 61.042 1.00 92.44 216 GLU A N 1
ATOM 1665 C CA . GLU A 1 216 ? -40.144 -8.137 62.029 1.00 92.44 216 GLU A CA 1
ATOM 1666 C C . GLU A 1 216 ? -40.884 -7.566 63.244 1.00 92.44 216 GLU A C 1
ATOM 1668 O O . GLU A 1 216 ? -41.857 -8.152 63.721 1.00 92.44 216 GLU A O 1
ATOM 1673 N N . LYS A 1 217 ? -40.460 -6.393 63.728 1.00 92.06 217 LYS A N 1
ATOM 1674 C CA . LYS A 1 217 ? -41.143 -5.698 64.821 1.00 92.06 217 LYS A CA 1
ATOM 1675 C C . LYS A 1 217 ? -42.532 -5.205 64.412 1.00 92.06 217 LYS A C 1
ATOM 1677 O O . LYS A 1 217 ? -43.445 -5.314 65.225 1.00 92.06 217 LYS A O 1
ATOM 1682 N N . ALA A 1 218 ? -42.688 -4.660 63.207 1.00 89.94 218 ALA A N 1
ATOM 1683 C CA . ALA A 1 218 ? -43.979 -4.229 62.680 1.00 89.94 218 ALA A CA 1
ATOM 1684 C C . ALA A 1 218 ? -44.934 -5.423 62.562 1.00 89.94 218 ALA A C 1
ATOM 1686 O O . ALA A 1 218 ? -45.980 -5.395 63.195 1.00 89.94 218 ALA A O 1
ATOM 1687 N N . ASN A 1 219 ? -44.498 -6.521 61.936 1.00 89.75 219 ASN A N 1
ATOM 1688 C CA . ASN A 1 219 ? -45.273 -7.761 61.835 1.00 89.75 219 ASN A CA 1
ATOM 1689 C C . ASN A 1 219 ? -45.691 -8.293 63.216 1.00 89.75 219 ASN A C 1
ATOM 1691 O O . ASN A 1 219 ? -46.836 -8.682 63.414 1.00 89.75 219 ASN A O 1
ATOM 1695 N N . PHE A 1 220 ? -44.793 -8.261 64.210 1.00 89.75 220 PHE A N 1
ATOM 1696 C CA . PHE A 1 220 ? -45.156 -8.617 65.585 1.00 89.75 220 PHE A CA 1
ATOM 1697 C C . PHE A 1 220 ? -46.233 -7.684 66.163 1.00 89.75 220 PHE A C 1
ATOM 1699 O O . PHE A 1 220 ? -47.136 -8.134 66.867 1.00 89.75 220 PHE A O 1
ATOM 1706 N N . MET A 1 221 ? -46.146 -6.377 65.912 1.00 87.25 221 MET A N 1
ATOM 1707 C CA . MET A 1 221 ? -47.182 -5.447 66.355 1.00 87.25 221 MET A CA 1
ATOM 1708 C C . MET A 1 221 ? -48.509 -5.719 65.641 1.00 87.25 221 MET A C 1
ATOM 1710 O O . MET A 1 221 ? -49.528 -5.771 66.320 1.00 87.25 221 MET A O 1
ATOM 1714 N N . ASP A 1 222 ? -48.495 -5.982 64.339 1.00 87.31 222 ASP A N 1
ATOM 1715 C CA . ASP A 1 222 ? -49.696 -6.259 63.546 1.00 87.31 222 ASP A CA 1
ATOM 1716 C C . ASP A 1 222 ? -50.382 -7.576 63.957 1.00 87.31 222 ASP A C 1
ATOM 1718 O O . ASP A 1 222 ? -51.610 -7.646 64.032 1.00 87.31 222 ASP A O 1
ATOM 1722 N N . ASP A 1 223 ? -49.607 -8.601 64.326 1.00 88.19 223 ASP A N 1
ATOM 1723 C CA . ASP A 1 223 ? -50.143 -9.889 64.779 1.00 88.19 223 ASP A CA 1
ATOM 1724 C C . ASP A 1 223 ? -50.823 -9.798 66.157 1.00 88.19 223 ASP A C 1
ATOM 1726 O O . ASP A 1 223 ? -51.874 -10.411 66.399 1.00 88.19 223 ASP A O 1
ATOM 1730 N N . TYR A 1 224 ? -50.221 -9.058 67.096 1.00 88.75 224 TYR A N 1
ATOM 1731 C CA . TYR A 1 224 ? -50.592 -9.118 68.515 1.00 88.75 224 TYR A CA 1
ATOM 1732 C C . TYR A 1 224 ? -51.334 -7.888 69.039 1.00 88.75 224 TYR A C 1
ATOM 1734 O O . TYR A 1 224 ? -52.037 -8.008 70.052 1.00 88.75 224 TYR A O 1
ATOM 1742 N N . VAL A 1 225 ? -51.186 -6.729 68.397 1.00 90.62 225 VAL A N 1
ATOM 1743 C CA . VAL A 1 225 ? -51.843 -5.478 68.785 1.00 90.62 225 VAL A CA 1
ATOM 1744 C C . VAL A 1 225 ? -53.105 -5.300 67.956 1.00 90.62 225 VAL A C 1
ATOM 1746 O O . VAL A 1 225 ? -53.088 -5.353 66.733 1.00 90.62 225 VAL A O 1
ATOM 1749 N N . VAL A 1 226 ? -54.214 -5.074 68.646 1.00 89.81 226 VAL A N 1
ATOM 1750 C CA . VAL A 1 226 ? -55.512 -4.794 68.039 1.00 89.81 226 VAL A CA 1
ATOM 1751 C C . VAL A 1 226 ? -56.023 -3.449 68.537 1.00 89.81 226 VAL A C 1
ATOM 1753 O O . VAL A 1 226 ? -55.726 -3.028 69.661 1.00 89.81 226 VAL A O 1
ATOM 1756 N N . PHE A 1 227 ? -56.784 -2.766 67.694 1.00 90.69 227 PHE A N 1
ATOM 1757 C CA . PHE A 1 227 ? -57.249 -1.407 67.935 1.00 90.69 227 PHE A CA 1
ATOM 1758 C C . PHE A 1 227 ? -58.757 -1.391 68.147 1.00 90.69 227 PHE A C 1
ATOM 1760 O O . PHE A 1 227 ? -59.499 -1.970 67.360 1.00 90.69 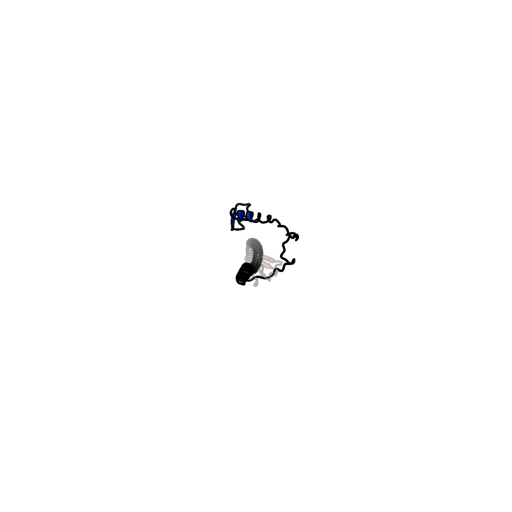227 PHE A O 1
ATOM 1767 N N . VAL A 1 228 ? -59.206 -0.732 69.210 1.00 89.00 228 VAL A N 1
ATOM 1768 C CA . VAL A 1 228 ? -60.626 -0.564 69.543 1.00 89.00 228 VAL A CA 1
ATOM 1769 C C . VAL A 1 228 ? -60.972 0.915 69.441 1.00 89.00 228 VAL A C 1
ATOM 1771 O O . VAL A 1 228 ? -60.266 1.752 70.014 1.00 89.00 228 VAL A O 1
ATOM 1774 N N . GLU A 1 229 ? -62.041 1.236 68.720 1.00 87.00 229 GLU A N 1
ATOM 1775 C CA . GLU A 1 229 ? -62.546 2.603 68.569 1.00 87.00 229 GLU A CA 1
ATOM 1776 C C . GLU A 1 229 ? -63.674 2.907 69.572 1.00 87.00 229 GLU A C 1
ATOM 1778 O O . GLU A 1 229 ? -64.351 2.011 70.073 1.00 87.00 229 GLU A O 1
ATOM 1783 N N . ASP A 1 230 ? -63.871 4.191 69.885 1.00 82.00 230 ASP A N 1
ATOM 1784 C CA . ASP A 1 230 ? -64.950 4.683 70.763 1.00 82.00 230 ASP A CA 1
ATOM 1785 C C . ASP A 1 230 ? -66.263 4.893 69.981 1.00 82.00 230 ASP A C 1
ATOM 1787 O O . ASP A 1 230 ? -66.883 5.955 70.010 1.00 82.00 230 ASP A O 1
ATOM 1791 N N . ASP A 1 231 ? -66.645 3.894 69.187 1.00 78.94 231 ASP A N 1
ATOM 1792 C CA . ASP A 1 231 ? -67.836 3.901 68.328 1.00 78.94 231 ASP A CA 1
ATOM 1793 C C . ASP A 1 231 ? -69.023 3.136 68.951 1.00 78.94 231 ASP A C 1
ATOM 1795 O O . ASP A 1 231 ? -70.128 3.115 68.405 1.00 78.94 231 ASP A O 1
ATOM 1799 N N . GLY A 1 232 ? -68.800 2.514 70.115 1.00 75.94 232 GLY A N 1
ATOM 1800 C CA . GLY A 1 232 ? -69.779 1.701 70.832 1.00 75.94 232 GLY A CA 1
ATOM 1801 C C . GLY A 1 232 ? -70.046 0.326 70.210 1.00 75.94 232 GLY A C 1
ATOM 1802 O O . GLY A 1 232 ? -70.920 -0.386 70.707 1.00 75.94 232 GLY A O 1
ATOM 1803 N N . THR A 1 233 ? -69.320 -0.075 69.159 1.00 82.06 233 THR A N 1
ATOM 1804 C CA . THR A 1 233 ? -69.508 -1.381 68.497 1.00 82.06 233 THR A CA 1
ATOM 1805 C C . THR A 1 233 ? -68.924 -2.534 69.303 1.00 82.06 233 THR A C 1
ATOM 1807 O O . THR A 1 233 ? -69.370 -3.674 69.169 1.00 82.06 233 THR A O 1
ATOM 1810 N N . GLY A 1 234 ? -67.942 -2.246 70.161 1.00 84.50 234 GLY A N 1
ATOM 1811 C CA . GLY A 1 234 ? -67.255 -3.258 70.957 1.00 84.50 234 GLY A CA 1
ATOM 1812 C C . GLY A 1 234 ? -66.385 -4.200 70.114 1.00 84.50 234 GLY A C 1
ATOM 1813 O O . GLY A 1 234 ? -66.074 -5.306 70.562 1.00 84.50 234 GLY A O 1
ATOM 1814 N N . LEU A 1 235 ? -66.002 -3.788 68.903 1.00 88.31 235 LEU A N 1
ATOM 1815 C CA . LEU A 1 235 ? -65.153 -4.567 68.010 1.00 88.31 235 LEU A CA 1
ATOM 1816 C C . LEU A 1 235 ? -63.702 -4.081 68.065 1.00 88.31 235 LEU A C 1
ATOM 1818 O O . LEU A 1 235 ? -63.430 -2.893 68.225 1.00 88.31 235 LEU A O 1
ATOM 1822 N N . TYR A 1 236 ? -62.761 -5.013 67.924 1.00 89.38 236 TYR A N 1
ATOM 1823 C CA . TYR A 1 236 ? -61.363 -4.685 67.675 1.00 89.38 236 TYR A CA 1
ATOM 1824 C C . TYR A 1 236 ? -60.988 -4.945 66.213 1.00 89.38 236 TYR A C 1
ATOM 1826 O O . TYR A 1 236 ? -61.475 -5.884 65.574 1.00 89.38 236 TYR A O 1
ATOM 1834 N N . HIS A 1 237 ? -60.073 -4.126 65.706 1.00 89.50 237 HIS A N 1
ATOM 1835 C CA . HIS A 1 237 ? -59.615 -4.093 64.323 1.00 89.50 237 HIS A CA 1
ATOM 1836 C C . HIS A 1 237 ? -58.094 -4.287 64.237 1.00 89.50 237 HIS A C 1
ATOM 1838 O O . HIS A 1 237 ? -57.361 -3.959 65.174 1.00 89.50 237 HIS A O 1
ATOM 1844 N N . SER A 1 238 ? -57.612 -4.815 63.111 1.00 87.94 238 SER A N 1
ATOM 1845 C CA . SER A 1 238 ? -56.191 -4.761 62.742 1.00 87.94 238 SER A CA 1
ATOM 1846 C C . SER A 1 238 ? -55.840 -3.388 62.153 1.00 87.94 238 SER A C 1
ATOM 1848 O O . SER A 1 238 ? -56.728 -2.640 61.737 1.00 87.94 238 SER A O 1
ATOM 1850 N N . TYR A 1 239 ? -54.547 -3.045 62.108 1.00 85.94 239 TYR A N 1
ATOM 1851 C CA . TYR A 1 239 ? -54.088 -1.744 61.598 1.00 85.94 239 TYR A CA 1
ATOM 1852 C C . TYR A 1 239 ? -54.488 -1.481 60.132 1.00 85.94 239 TYR A C 1
ATOM 1854 O O . TYR A 1 239 ? -54.784 -0.340 59.758 1.00 85.94 239 TYR A O 1
ATOM 1862 N N . ASP A 1 240 ? -54.529 -2.542 59.323 1.00 85.38 240 ASP A N 1
ATOM 1863 C CA . ASP A 1 240 ? -54.847 -2.502 57.889 1.00 85.38 240 ASP A CA 1
ATOM 1864 C C . ASP A 1 240 ? -56.345 -2.604 57.582 1.00 85.38 240 ASP A C 1
ATOM 1866 O O . ASP A 1 240 ? -56.748 -2.610 56.420 1.00 85.38 240 ASP A O 1
ATOM 1870 N N . CYS A 1 241 ? -57.196 -2.684 58.604 1.00 86.69 241 CYS A N 1
ATOM 1871 C CA . CYS A 1 241 ? -58.627 -2.817 58.390 1.00 86.69 241 CYS A CA 1
ATOM 1872 C C . CYS A 1 241 ? -59.216 -1.515 57.817 1.00 86.69 241 CYS A C 1
ATOM 1874 O O . CYS A 1 241 ? -59.072 -0.452 58.414 1.00 86.69 241 CYS A O 1
ATOM 1876 N N . GLU A 1 242 ? -59.923 -1.580 56.683 1.00 85.44 242 GLU A N 1
ATOM 1877 C CA . GLU A 1 242 ? -60.471 -0.388 56.000 1.00 85.44 242 GLU A CA 1
ATOM 1878 C C . GLU A 1 242 ? -61.482 0.396 56.852 1.00 85.44 242 GLU A C 1
ATOM 1880 O O . GLU A 1 242 ? -61.633 1.607 56.700 1.00 85.44 242 GLU A O 1
ATOM 1885 N N . HIS A 1 243 ? -62.165 -0.293 57.768 1.00 82.06 243 HIS A N 1
ATOM 1886 C CA . HIS A 1 243 ? -63.119 0.312 58.696 1.00 82.06 243 HIS A CA 1
ATOM 1887 C C . HIS A 1 243 ? -62.464 0.972 59.911 1.00 82.06 243 HIS A C 1
ATOM 1889 O O . HIS A 1 243 ? -63.144 1.689 60.636 1.00 82.06 243 HIS A O 1
ATOM 1895 N N . PHE A 1 244 ? -61.164 0.756 60.126 1.00 84.56 244 PHE A N 1
ATOM 1896 C CA . PHE A 1 244 ? -60.423 1.417 61.186 1.00 84.56 244 PHE A CA 1
ATOM 1897 C C . PHE A 1 244 ? -60.080 2.846 60.748 1.00 84.56 244 PHE A C 1
ATOM 1899 O O . PHE A 1 244 ? -59.259 3.076 59.858 1.00 84.56 244 PHE A O 1
ATOM 1906 N N . THR A 1 245 ? -60.703 3.831 61.388 1.00 83.62 245 THR A N 1
ATOM 1907 C CA . THR A 1 245 ? -60.578 5.256 61.044 1.00 83.62 245 THR A CA 1
ATOM 1908 C C . THR A 1 245 ? -59.272 5.885 61.524 1.00 83.62 245 THR A C 1
ATOM 1910 O O . THR A 1 245 ? -58.991 7.046 61.212 1.00 83.62 245 THR A O 1
ATOM 1913 N N . LYS A 1 246 ? -58.456 5.134 62.280 1.00 85.50 246 LYS A N 1
ATOM 1914 C CA . LYS A 1 246 ? -57.142 5.554 62.805 1.00 85.50 246 LYS A CA 1
ATOM 1915 C C . LYS A 1 246 ? -57.223 6.832 63.647 1.00 85.50 246 LYS A C 1
ATOM 1917 O O . LYS A 1 246 ? -56.223 7.523 63.845 1.00 85.50 246 LYS A O 1
ATOM 1922 N N . SER A 1 247 ? -58.406 7.145 64.172 1.00 82.56 247 SER A N 1
ATOM 1923 C CA . SER A 1 247 ? -58.670 8.353 64.943 1.00 82.56 247 SER A CA 1
ATOM 1924 C C . SER A 1 247 ? -59.347 7.981 66.260 1.00 82.56 247 SER A C 1
ATOM 1926 O O . SER A 1 247 ? -60.319 7.242 66.267 1.00 82.56 247 SER A O 1
ATOM 1928 N N . LYS A 1 248 ? -58.807 8.473 67.386 1.00 83.50 248 LYS A N 1
ATOM 1929 C CA . LYS A 1 248 ? -59.309 8.201 68.751 1.00 83.50 248 LYS A CA 1
ATOM 1930 C C . LYS A 1 248 ? -59.524 6.706 69.054 1.00 83.50 248 LYS A C 1
ATOM 1932 O O . LYS A 1 248 ? -60.645 6.254 69.256 1.00 83.50 248 LYS A O 1
ATOM 1937 N N . PHE A 1 249 ? -58.428 5.959 69.134 1.00 88.38 249 PHE A N 1
ATOM 1938 C CA . PHE A 1 249 ? -58.445 4.524 69.407 1.00 88.38 249 PHE A CA 1
ATOM 1939 C C . PHE A 1 249 ? -57.650 4.168 70.665 1.00 88.38 249 PHE A C 1
ATOM 1941 O O . PHE A 1 249 ? -56.719 4.880 71.057 1.00 88.38 249 PHE A O 1
ATOM 1948 N N . TRP A 1 250 ? -57.971 3.017 71.251 1.00 89.56 250 TRP A N 1
ATOM 1949 C CA . TRP A 1 250 ? -57.133 2.350 72.242 1.00 89.56 250 TRP A CA 1
ATOM 1950 C C . TRP A 1 250 ? -56.465 1.128 71.621 1.00 89.56 250 TRP A C 1
ATOM 1952 O O . TRP A 1 250 ? -57.095 0.361 70.896 1.00 89.56 250 TRP A O 1
ATOM 1962 N N . ALA A 1 251 ? -55.178 0.948 71.909 1.00 90.69 251 ALA A N 1
ATOM 1963 C CA . ALA A 1 251 ? -54.418 -0.219 71.482 1.00 90.69 251 ALA A CA 1
ATOM 1964 C C . ALA A 1 251 ? -54.331 -1.222 72.638 1.00 90.69 251 ALA A C 1
ATOM 1966 O O . ALA A 1 251 ? -53.821 -0.897 73.714 1.00 90.69 251 ALA A O 1
ATOM 1967 N N . TYR A 1 252 ? -54.805 -2.442 72.404 1.00 89.50 252 TYR A N 1
ATOM 1968 C CA . TYR A 1 252 ? -54.741 -3.548 73.355 1.00 89.50 252 TYR A CA 1
ATOM 1969 C C . TYR A 1 252 ? -54.037 -4.746 72.718 1.00 89.50 252 TYR A C 1
ATOM 1971 O O . TYR A 1 252 ? -53.994 -4.882 71.498 1.00 89.50 252 TYR A O 1
ATOM 1979 N N . SER A 1 253 ? -53.494 -5.653 73.533 1.00 90.56 253 SER A N 1
ATOM 1980 C CA . SER A 1 253 ? -53.147 -6.976 73.009 1.00 90.56 253 SER A CA 1
ATOM 1981 C C . SER A 1 253 ? -54.432 -7.754 72.723 1.00 90.56 253 SER A C 1
ATOM 1983 O O . SER A 1 253 ? -55.409 -7.605 73.459 1.00 90.56 253 SER A O 1
ATOM 1985 N N . ARG A 1 254 ? -54.440 -8.612 71.695 1.00 88.06 254 ARG A N 1
ATOM 1986 C CA . ARG A 1 254 ? -55.636 -9.384 71.294 1.00 88.06 254 ARG A CA 1
ATOM 1987 C C . ARG A 1 254 ? -56.335 -10.065 72.479 1.00 88.06 254 ARG A C 1
ATOM 1989 O O . ARG A 1 254 ? -57.522 -9.868 72.705 1.00 88.06 254 ARG A O 1
ATOM 1996 N N . ARG A 1 255 ? -55.564 -10.768 73.315 1.00 89.00 255 ARG A N 1
ATOM 1997 C CA . ARG A 1 255 ? -56.080 -11.455 74.513 1.00 89.00 255 ARG A CA 1
ATOM 1998 C C . ARG A 1 255 ? -56.658 -10.504 75.562 1.00 89.00 255 ARG A C 1
ATOM 2000 O O . ARG A 1 255 ? -57.586 -10.874 76.270 1.00 89.00 255 ARG A O 1
ATOM 2007 N N . LEU A 1 256 ? -56.090 -9.305 75.705 1.00 90.69 256 LEU A N 1
ATOM 2008 C CA . LEU A 1 256 ? -56.580 -8.311 76.660 1.00 90.69 256 LEU A CA 1
ATOM 2009 C C . LEU A 1 256 ? -57.864 -7.647 76.155 1.00 90.69 256 LEU A C 1
ATOM 2011 O O . LEU A 1 256 ? -58.761 -7.396 76.953 1.00 90.69 256 LEU A O 1
ATOM 2015 N N . ALA A 1 257 ? -57.971 -7.405 74.846 1.00 89.12 257 ALA A N 1
ATOM 2016 C CA . ALA A 1 257 ? -59.202 -6.929 74.225 1.00 89.12 257 ALA A CA 1
ATOM 2017 C C . ALA A 1 257 ? -60.343 -7.940 74.435 1.00 89.12 257 ALA A C 1
ATOM 2019 O O . ALA A 1 257 ? -61.396 -7.571 74.951 1.00 89.12 257 ALA A O 1
ATOM 2020 N N . GLU A 1 258 ? -60.095 -9.223 74.155 1.00 89.25 258 GLU A N 1
ATOM 2021 C CA . GLU A 1 258 ? -61.053 -10.312 74.397 1.00 89.25 258 GLU A CA 1
ATOM 2022 C C . GLU A 1 258 ? -61.444 -10.425 75.881 1.00 89.25 258 GLU A C 1
ATOM 2024 O O . GLU A 1 258 ? -62.624 -10.548 76.207 1.00 89.25 258 GLU A O 1
ATOM 2029 N N . ALA A 1 259 ? -60.477 -10.327 76.802 1.00 90.81 259 ALA A N 1
ATOM 2030 C CA . ALA A 1 259 ? -60.737 -10.369 78.244 1.00 90.81 259 ALA A CA 1
ATOM 2031 C C . ALA A 1 259 ? -61.560 -9.169 78.749 1.00 90.81 259 ALA A C 1
ATOM 2033 O O . ALA A 1 259 ? -62.327 -9.309 79.700 1.00 90.81 259 ALA A O 1
ATOM 2034 N N . ASN A 1 260 ? -61.424 -8.007 78.103 1.00 87.88 260 ASN A N 1
ATOM 2035 C CA . ASN A 1 260 ? -62.234 -6.816 78.367 1.00 87.88 260 ASN A CA 1
ATOM 2036 C C . ASN A 1 260 ? -63.612 -6.860 77.676 1.00 87.88 260 ASN A C 1
ATOM 2038 O O . ASN A 1 260 ? -64.391 -5.922 77.833 1.00 87.88 260 ASN A O 1
ATOM 2042 N N . GLY A 1 261 ? -63.929 -7.939 76.950 1.00 88.94 261 GLY A N 1
ATOM 2043 C CA . GLY A 1 261 ? -65.228 -8.156 76.311 1.00 88.94 261 GLY A CA 1
ATOM 2044 C C . GLY A 1 261 ? -65.346 -7.636 74.877 1.00 88.94 261 GLY A C 1
ATOM 2045 O O . GLY A 1 261 ? -66.458 -7.584 74.361 1.00 88.94 261 GLY A O 1
ATOM 2046 N N . TYR A 1 262 ? -64.238 -7.261 74.230 1.00 90.06 262 TYR A N 1
ATOM 2047 C CA . TYR A 1 262 ? -64.232 -6.861 72.820 1.00 90.06 262 TYR A CA 1
ATOM 2048 C C . TYR A 1 262 ? -64.134 -8.076 71.892 1.00 90.06 262 TYR A C 1
ATOM 2050 O O . TYR A 1 262 ? -63.459 -9.060 72.203 1.00 90.06 262 TYR A O 1
ATOM 2058 N N . HIS A 1 263 ? -64.770 -8.000 70.724 1.00 88.62 263 HIS A N 1
ATOM 2059 C CA . HIS A 1 263 ? -64.831 -9.099 69.755 1.00 88.62 263 HIS A CA 1
ATOM 2060 C C . HIS A 1 263 ? -64.097 -8.766 68.446 1.00 88.62 263 HIS A C 1
ATOM 2062 O O . HIS A 1 263 ? -63.997 -7.594 68.086 1.00 88.62 263 HIS A O 1
ATOM 2068 N N . PRO A 1 264 ? -63.578 -9.766 67.708 1.00 88.38 264 PRO A N 1
ATOM 2069 C CA . PRO A 1 264 ? -62.945 -9.516 66.419 1.00 88.38 264 PRO A CA 1
ATOM 2070 C C . PRO A 1 264 ? -63.943 -8.921 65.430 1.00 88.38 264 PRO A C 1
ATOM 2072 O O . PRO A 1 264 ? -65.054 -9.432 65.268 1.00 88.38 264 PRO A O 1
ATOM 2075 N N . CYS A 1 265 ? -63.529 -7.874 64.723 1.00 86.00 265 CYS A N 1
ATOM 2076 C CA . CYS A 1 265 ? -64.289 -7.371 63.592 1.00 86.00 265 CYS A CA 1
ATOM 2077 C C . CYS A 1 265 ? -64.424 -8.464 62.507 1.00 86.00 265 CYS A C 1
ATOM 2079 O O . CYS A 1 265 ? -63.416 -9.053 62.109 1.00 86.00 265 CYS A O 1
ATOM 2081 N N . PRO A 1 266 ? -65.634 -8.705 61.966 1.00 83.38 266 PRO A N 1
ATOM 2082 C CA . PRO A 1 266 ? -65.877 -9.741 60.957 1.00 83.38 266 PRO A CA 1
ATOM 2083 C C . PRO A 1 266 ? -65.193 -9.475 59.607 1.00 83.38 266 PRO A C 1
ATOM 2085 O O . PRO A 1 266 ? -65.155 -10.363 58.763 1.00 83.38 266 PRO A O 1
ATOM 2088 N N . LEU A 1 267 ? -64.680 -8.260 59.394 1.00 80.44 267 LEU A N 1
ATOM 2089 C CA . LEU A 1 267 ? -63.992 -7.851 58.168 1.00 80.44 267 LEU A CA 1
ATOM 2090 C C . LEU A 1 267 ? -62.468 -7.866 58.311 1.00 80.44 267 LEU A C 1
ATOM 2092 O O . LEU A 1 267 ? -61.773 -7.887 57.303 1.00 80.44 267 LEU A O 1
ATOM 2096 N N . CYS A 1 268 ? -61.942 -7.888 59.540 1.00 76.69 268 CYS A N 1
ATOM 2097 C CA . CYS A 1 268 ? -60.500 -7.893 59.782 1.00 76.69 268 CYS A CA 1
ATOM 2098 C C . CYS A 1 268 ? -59.929 -9.326 59.927 1.00 76.69 268 CYS A C 1
ATOM 2100 O O . CYS A 1 268 ? -58.905 -9.504 60.580 1.00 76.69 268 CYS A O 1
ATOM 2102 N N . GLY A 1 269 ? -60.590 -10.347 59.357 1.00 60.28 269 GLY A N 1
ATOM 2103 C CA . GLY A 1 269 ? -60.132 -11.741 59.401 1.00 60.28 269 GLY A CA 1
ATOM 2104 C C . GLY A 1 269 ? -60.448 -12.530 58.127 1.00 60.28 269 GLY A C 1
ATOM 2105 O O . GLY A 1 269 ? -61.601 -12.874 57.874 1.00 60.28 269 GLY A O 1
ATOM 2106 N N . ASN A 1 270 ? -59.416 -12.828 57.334 1.00 43.72 270 ASN A N 1
ATOM 2107 C CA . ASN A 1 270 ? -58.546 -13.982 57.596 1.00 43.72 270 ASN A CA 1
ATOM 2108 C C . ASN A 1 270 ? -57.129 -13.482 57.864 1.00 43.72 270 ASN A C 1
ATOM 2110 O O . ASN A 1 270 ? -56.693 -12.610 57.082 1.00 43.72 270 ASN A O 1
#

pLDDT: mean 81.17, std 19.86, range [30.75, 98.38]